Protein AF-0000000078900300 (afdb_homodimer)

pLDDT: mean 94.76, std 10.17, range [38.88, 98.94]

Sequence (310 aa):
MHYRWSTFDDLSAARLYELLGFRQSVFIVEQASAFQDLDGRDPFCWHLAVRDRPGGELLGYARCCGPRDGAPAFIGRFVVAPAARGLGLGRRLVAESLRQVTLHHPHVDVMLSAQVHLQPFYAGFGFRTEGESYDDGGIEHVTMRLRTVPAEAAAMHYRWSTFDDLSAARLYELLGFRQSVFIVEQASAFQDLDGRDPFCWHLAVRDRPGGELLGYARCCGPRDGAPAFIGRFVVAPAARGLGLGRRLVAESLRQVTLHHPHVDVMLSAQVHLQPFYAGFGFRTEGESYDDGGIEHVTMRLRTVPAEAAA

Structure (mmCIF, N/CA/C/O backbone):
data_AF-0000000078900300-model_v1
#
loop_
_entity.id
_entity.type
_entity.pdbx_description
1 polymer 'Acetyltransferase, gnat family'
#
loop_
_atom_site.group_PDB
_atom_site.id
_atom_site.type_symbol
_atom_site.label_atom_id
_atom_site.label_alt_id
_atom_site.label_comp_id
_atom_site.label_asym_id
_atom_site.label_entity_id
_atom_site.label_seq_id
_atom_site.pdbx_PDB_ins_code
_atom_site.Cartn_x
_atom_site.Cartn_y
_atom_site.Cartn_z
_atom_site.occupancy
_atom_site.B_iso_or_equiv
_atom_site.auth_seq_id
_atom_site.auth_comp_id
_atom_site.auth_asym_id
_atom_site.auth_atom_id
_atom_site.pdbx_PDB_model_num
ATOM 1 N N . MET A 1 1 ? 8.203 7.164 23.922 1 91.69 1 MET A N 1
ATOM 2 C CA . MET A 1 1 ? 7.793 7.348 22.531 1 91.69 1 MET A CA 1
ATOM 3 C C . MET A 1 1 ? 8.945 7.875 21.688 1 91.69 1 MET A C 1
ATOM 5 O O . MET A 1 1 ? 9.711 8.734 22.125 1 91.69 1 MET A O 1
ATOM 9 N N . HIS A 1 2 ? 9.25 7.297 20.641 1 97 2 HIS A N 1
ATOM 10 C CA . HIS A 1 2 ? 10.32 7.664 19.719 1 97 2 HIS A CA 1
ATOM 11 C C . HIS A 1 2 ? 9.758 8.219 18.422 1 97 2 HIS A C 1
ATOM 13 O O . HIS A 1 2 ? 8.984 7.543 17.734 1 97 2 HIS A O 1
ATOM 19 N N . TYR A 1 3 ? 10.102 9.477 18.094 1 97.88 3 TYR A N 1
ATOM 20 C CA . TYR A 1 3 ? 9.648 10.164 16.891 1 97.88 3 TYR A CA 1
ATOM 21 C C . TYR A 1 3 ? 10.773 10.25 15.859 1 97.88 3 TYR A C 1
ATOM 23 O O . TYR A 1 3 ? 11.883 10.688 16.172 1 97.88 3 TYR A O 1
ATOM 31 N N . ARG A 1 4 ? 10.508 9.875 14.672 1 98.12 4 ARG A N 1
ATOM 32 C CA . ARG A 1 4 ? 11.531 9.938 13.641 1 98.12 4 ARG A CA 1
ATOM 33 C C . ARG A 1 4 ? 10.961 10.453 12.328 1 98.12 4 ARG A C 1
ATOM 35 O O . ARG A 1 4 ? 10.07 9.836 11.742 1 98.12 4 ARG A O 1
ATOM 42 N N . TRP A 1 5 ? 11.43 11.617 11.898 1 98.38 5 TRP A N 1
ATOM 43 C CA . TRP A 1 5 ? 11.125 12.133 10.562 1 98.38 5 TRP A CA 1
ATOM 44 C C . TRP A 1 5 ? 12.078 11.547 9.531 1 98.38 5 TRP A C 1
ATOM 46 O O . TRP A 1 5 ? 13.281 11.422 9.781 1 98.38 5 TRP A O 1
ATOM 56 N N . SER A 1 6 ? 11.602 11.242 8.406 1 98.62 6 SER A N 1
ATOM 57 C CA . SER A 1 6 ? 12.406 10.766 7.285 1 98.62 6 SER A CA 1
ATOM 58 C C . SER A 1 6 ? 11.914 11.352 5.969 1 98.62 6 SER A C 1
ATOM 60 O O . SER A 1 6 ? 10.703 11.523 5.77 1 98.62 6 SER A O 1
ATOM 62 N N . THR A 1 7 ? 12.891 11.664 5.152 1 98.31 7 THR A N 1
ATOM 63 C CA . THR A 1 7 ? 12.508 11.828 3.752 1 98.31 7 THR A CA 1
ATOM 64 C C . THR A 1 7 ? 12.297 10.469 3.088 1 98.31 7 THR A C 1
ATOM 66 O O . THR A 1 7 ? 12.648 9.43 3.654 1 98.31 7 THR A O 1
ATOM 69 N N . PHE A 1 8 ? 11.656 10.469 1.94 1 98.5 8 PHE A N 1
ATOM 70 C CA . PHE A 1 8 ? 11.453 9.227 1.206 1 98.5 8 PHE A CA 1
ATOM 71 C C . PHE A 1 8 ? 12.789 8.57 0.877 1 98.5 8 PHE A C 1
ATOM 73 O O . PHE A 1 8 ? 12.914 7.344 0.952 1 98.5 8 PHE A O 1
ATOM 80 N N . ASP A 1 9 ? 13.828 9.328 0.582 1 97.25 9 ASP A N 1
ATOM 81 C CA . ASP A 1 9 ? 15.148 8.82 0.216 1 97.25 9 ASP A CA 1
ATOM 82 C C . ASP A 1 9 ? 15.836 8.164 1.41 1 97.25 9 ASP A C 1
ATOM 84 O O . ASP A 1 9 ? 16.766 7.375 1.24 1 97.25 9 ASP A O 1
ATOM 88 N N . ASP A 1 10 ? 15.391 8.508 2.594 1 97.44 10 ASP A N 1
ATOM 89 C CA . ASP A 1 10 ? 15.945 7.934 3.816 1 97.44 10 ASP A CA 1
ATOM 90 C C . ASP A 1 10 ? 15.383 6.539 4.07 1 97.44 10 ASP A C 1
ATOM 92 O O . ASP A 1 10 ? 15.906 5.793 4.902 1 97.44 10 ASP A O 1
ATOM 96 N N . LEU A 1 11 ? 14.336 6.23 3.385 1 98.12 11 LEU A N 1
ATOM 97 C CA . LEU A 1 11 ? 13.625 4.992 3.695 1 98.12 11 LEU A CA 1
ATOM 98 C C . LEU A 1 11 ? 14.172 3.832 2.875 1 98.12 11 LEU A C 1
ATOM 100 O O . LEU A 1 11 ? 14.281 3.93 1.651 1 98.12 11 LEU A O 1
ATOM 104 N N . SER A 1 12 ? 14.547 2.803 3.566 1 97.94 12 SER A N 1
ATOM 105 C CA . SER A 1 12 ? 14.773 1.533 2.883 1 97.94 12 SER A CA 1
ATOM 106 C C . SER A 1 12 ? 13.461 0.93 2.393 1 97.94 12 SER A C 1
ATOM 108 O O . SER A 1 12 ? 12.383 1.361 2.805 1 97.94 12 SER A O 1
ATOM 110 N N . ALA A 1 13 ? 13.5 -0.047 1.54 1 98.44 13 ALA A N 1
ATOM 111 C CA . ALA A 1 13 ? 12.312 -0.767 1.103 1 98.44 13 ALA A CA 1
ATOM 112 C C . ALA A 1 13 ? 11.57 -1.375 2.291 1 98.44 13 ALA A C 1
ATOM 114 O O . ALA A 1 13 ? 10.336 -1.317 2.361 1 98.44 13 ALA A O 1
ATOM 115 N N . ALA A 1 14 ? 12.312 -1.906 3.215 1 98.19 14 ALA A N 1
ATOM 116 C CA . ALA A 1 14 ? 11.719 -2.555 4.383 1 98.19 14 ALA A CA 1
ATOM 117 C C . ALA A 1 14 ? 10.977 -1.548 5.25 1 98.19 14 ALA A C 1
ATOM 119 O O . ALA A 1 14 ? 9.867 -1.825 5.719 1 98.19 14 ALA A O 1
ATOM 120 N N . ARG A 1 15 ? 11.555 -0.433 5.48 1 97.75 15 ARG A N 1
ATOM 121 C CA . ARG A 1 15 ? 10.914 0.597 6.293 1 97.75 15 ARG A CA 1
ATOM 122 C C . ARG A 1 15 ? 9.68 1.156 5.59 1 97.75 15 ARG A C 1
ATOM 124 O O . ARG A 1 15 ? 8.641 1.349 6.219 1 97.75 15 ARG A O 1
ATOM 131 N N . LEU A 1 16 ? 9.82 1.39 4.312 1 98.75 16 LEU A N 1
ATOM 132 C CA . LEU A 1 16 ? 8.68 1.862 3.545 1 98.75 16 LEU A CA 1
ATOM 133 C C . LEU A 1 16 ? 7.535 0.85 3.588 1 98.75 16 LEU A C 1
ATOM 135 O O . LEU A 1 16 ? 6.379 1.221 3.787 1 98.75 16 LEU A O 1
ATOM 139 N N . TYR A 1 17 ? 7.879 -0.396 3.404 1 98.88 17 TYR A N 1
ATOM 140 C CA . TYR A 1 17 ? 6.895 -1.471 3.445 1 98.88 17 TYR A CA 1
ATOM 141 C C . TYR A 1 17 ? 6.152 -1.481 4.777 1 98.88 17 TYR A C 1
ATOM 143 O O . TYR A 1 17 ? 4.93 -1.644 4.812 1 98.88 17 TYR A O 1
ATOM 151 N N . GLU A 1 18 ? 6.844 -1.312 5.82 1 98.62 18 GLU A N 1
ATOM 152 C CA . GLU A 1 18 ? 6.246 -1.272 7.152 1 98.62 18 GLU A CA 1
ATOM 153 C C . GLU A 1 18 ? 5.277 -0.101 7.285 1 98.62 18 GLU A C 1
ATOM 155 O O . GLU A 1 18 ? 4.156 -0.268 7.773 1 98.62 18 GLU A O 1
ATOM 160 N N . LEU A 1 19 ? 5.691 1.036 6.863 1 98.75 19 LEU A N 1
ATOM 161 C CA . LEU A 1 19 ? 4.871 2.234 6.98 1 98.75 19 LEU A CA 1
ATOM 162 C C . LEU A 1 19 ? 3.609 2.115 6.133 1 98.75 19 LEU A C 1
ATOM 164 O O . LEU A 1 19 ? 2.512 2.432 6.598 1 98.75 19 LEU A O 1
ATOM 168 N N . LEU A 1 20 ? 3.77 1.646 4.914 1 98.88 20 LEU A N 1
ATOM 169 C CA . LEU A 1 20 ? 2.631 1.523 4.012 1 98.88 20 LEU A CA 1
ATOM 170 C C . LEU A 1 20 ? 1.668 0.444 4.492 1 98.88 20 LEU A C 1
ATOM 172 O O . LEU A 1 20 ? 0.452 0.578 4.34 1 98.88 20 LEU A O 1
ATOM 176 N N . GLY A 1 21 ? 2.244 -0.617 5.039 1 98.81 21 GLY A N 1
ATOM 177 C CA . GLY A 1 21 ? 1.394 -1.625 5.652 1 98.81 21 GLY A CA 1
ATOM 178 C C . GLY A 1 21 ? 0.593 -1.097 6.828 1 98.81 21 GLY A C 1
ATOM 179 O O . GLY A 1 21 ? -0.571 -1.46 7.008 1 98.81 21 GLY A O 1
ATOM 180 N N . PHE A 1 22 ? 1.221 -0.297 7.59 1 98.75 22 PHE A N 1
ATOM 181 C CA . PHE A 1 22 ? 0.577 0.347 8.727 1 98.75 22 PHE A CA 1
ATOM 182 C C . PHE A 1 22 ? -0.568 1.242 8.266 1 98.75 22 PHE A C 1
ATOM 184 O O . PHE A 1 22 ? -1.683 1.149 8.789 1 98.75 22 PHE A O 1
ATOM 191 N N . ARG A 1 23 ? -0.371 2.059 7.254 1 98.88 23 ARG A N 1
ATOM 192 C 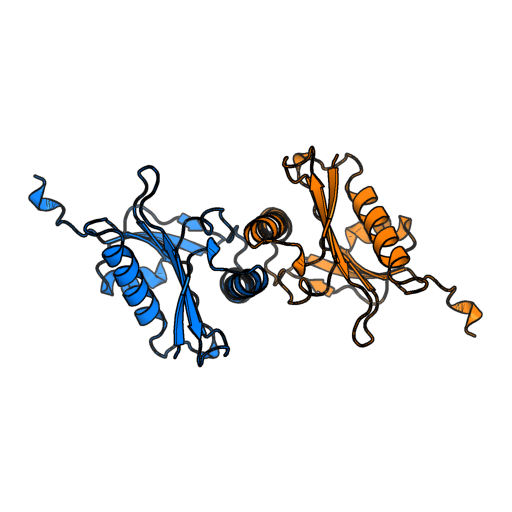CA . ARG A 1 23 ? -1.42 2.887 6.668 1 98.88 23 ARG A CA 1
ATOM 193 C C . ARG A 1 23 ? -2.572 2.031 6.152 1 98.88 23 ARG A C 1
ATOM 195 O O . ARG A 1 23 ? -3.738 2.316 6.434 1 98.88 23 ARG A O 1
ATOM 202 N N . GLN A 1 24 ? -2.188 1.028 5.449 1 98.81 24 GLN A N 1
ATOM 203 C CA . GLN A 1 24 ? -3.201 0.177 4.832 1 98.81 24 GLN A CA 1
ATOM 204 C C . GLN A 1 24 ? -4.094 -0.469 5.887 1 98.81 24 GLN A C 1
ATOM 206 O O . GLN A 1 24 ? -5.301 -0.611 5.688 1 98.81 24 GLN A O 1
ATOM 211 N N . SER A 1 25 ? -3.512 -0.911 7 1 98.62 25 SER A N 1
ATOM 212 C CA . SER A 1 25 ? -4.266 -1.587 8.055 1 98.62 25 SER A CA 1
ATOM 213 C C . SER A 1 25 ? -5.367 -0.689 8.602 1 98.62 25 SER A C 1
ATOM 215 O O . SER A 1 25 ? -6.414 -1.177 9.039 1 98.62 25 SER A O 1
ATOM 217 N N . VAL A 1 26 ? -5.203 0.6 8.516 1 98.31 26 VAL A N 1
ATOM 218 C CA . VAL A 1 26 ? -6.176 1.522 9.094 1 98.31 26 VAL A CA 1
ATOM 219 C C . VAL A 1 26 ? -7.039 2.121 7.988 1 98.31 26 VAL A C 1
ATOM 221 O O . VAL A 1 26 ? -8.266 2.002 8.016 1 98.31 26 VAL A O 1
ATOM 224 N N . PHE A 1 27 ? -6.418 2.705 6.98 1 98.12 27 PHE A N 1
ATOM 225 C CA . PHE A 1 27 ? -7.156 3.447 5.961 1 98.12 27 PHE A CA 1
ATOM 226 C C . PHE A 1 27 ? -7.996 2.504 5.109 1 98.12 27 PHE A C 1
ATOM 228 O O . PHE A 1 27 ? -9.109 2.848 4.715 1 98.12 27 PHE A O 1
ATOM 235 N N . ILE A 1 28 ? -7.465 1.33 4.805 1 98.31 28 ILE A N 1
ATOM 236 C CA . ILE A 1 28 ? -8.148 0.415 3.898 1 98.31 28 ILE A CA 1
ATOM 237 C C . ILE A 1 28 ? -8.953 -0.604 4.703 1 98.31 28 ILE A C 1
ATOM 239 O O . ILE A 1 28 ? -10.18 -0.673 4.582 1 98.31 28 ILE A O 1
ATOM 243 N N . VAL A 1 29 ? -8.281 -1.283 5.645 1 97.94 29 VAL A N 1
ATOM 244 C CA . VAL A 1 29 ? -8.891 -2.434 6.301 1 97.94 29 VAL A CA 1
ATOM 245 C C . VAL A 1 29 ? -9.859 -1.958 7.383 1 97.94 29 VAL A C 1
ATOM 247 O O . VAL A 1 29 ? -11.055 -2.234 7.32 1 97.94 29 VAL A O 1
ATOM 250 N N . GLU A 1 30 ? -9.383 -1.28 8.328 1 97.88 30 GLU A N 1
ATOM 251 C CA . GLU A 1 30 ? -10.211 -0.854 9.445 1 97.88 30 GLU A CA 1
ATOM 252 C C . GLU A 1 30 ? -11.344 0.059 8.984 1 97.88 30 GLU A C 1
ATOM 254 O O . GLU A 1 30 ? -12.5 -0.12 9.375 1 97.88 30 GLU A O 1
ATOM 259 N N . GLN A 1 31 ? -11.055 1.006 8.094 1 96.62 31 GLN A N 1
ATOM 260 C CA . GLN A 1 31 ? -12.047 1.988 7.668 1 96.62 31 GLN A CA 1
ATOM 261 C C . GLN A 1 31 ? -12.891 1.451 6.52 1 96.62 31 GLN A C 1
ATOM 263 O O . GLN A 1 31 ? -13.844 2.105 6.082 1 96.62 31 GLN A O 1
ATOM 268 N N . ALA A 1 32 ? -12.531 0.264 6.082 1 96.06 32 ALA A N 1
ATOM 269 C CA . ALA A 1 32 ? -13.258 -0.369 4.984 1 96.06 32 ALA A CA 1
ATOM 270 C C . ALA A 1 32 ? -13.406 0.587 3.805 1 96.06 32 ALA A C 1
ATOM 272 O O . ALA A 1 32 ? -14.508 0.75 3.266 1 96.06 32 ALA A O 1
ATOM 273 N N . SER A 1 33 ? -12.336 1.225 3.459 1 96.81 33 SER A N 1
ATOM 274 C CA . SER A 1 33 ? -12.312 2.25 2.42 1 96.81 33 SER A CA 1
ATOM 275 C C . SER A 1 33 ? -11.375 1.859 1.28 1 96.81 33 SER A C 1
ATOM 277 O O . SER A 1 33 ? -10.172 1.69 1.487 1 96.81 33 SER A O 1
ATOM 279 N N . ALA A 1 34 ? -11.922 1.734 0.1 1 96.38 34 ALA A N 1
ATOM 280 C CA . ALA A 1 34 ? -11.141 1.352 -1.076 1 96.38 34 ALA A CA 1
ATOM 281 C C . ALA A 1 34 ? -10.719 2.578 -1.881 1 96.38 34 ALA A C 1
ATOM 283 O O . ALA A 1 34 ? -11.484 3.066 -2.721 1 96.38 34 ALA A O 1
ATOM 284 N N . PHE A 1 35 ? -9.57 3.041 -1.648 1 97.38 35 PHE A N 1
ATOM 285 C CA . PHE A 1 35 ? -9.055 4.184 -2.389 1 97.38 35 PHE A CA 1
ATOM 286 C C . PHE A 1 35 ? -7.555 4.055 -2.604 1 97.38 35 PHE A C 1
ATOM 288 O O . PHE A 1 35 ? -6.914 3.162 -2.045 1 97.38 35 PHE A O 1
ATOM 295 N N . GLN A 1 36 ? -7.023 4.867 -3.434 1 98.44 36 GLN A N 1
ATOM 296 C CA . GLN A 1 36 ? -5.609 4.832 -3.781 1 98.44 36 GLN A CA 1
ATOM 297 C C . GLN A 1 36 ? -4.773 5.605 -2.768 1 98.44 36 GLN A C 1
ATOM 299 O O . GLN A 1 36 ? -4.434 6.77 -2.992 1 98.44 36 GLN A O 1
ATOM 304 N N . ASP A 1 37 ? -4.418 4.953 -1.686 1 98.5 37 ASP A N 1
ATOM 305 C CA . ASP A 1 37 ? -3.59 5.578 -0.662 1 98.5 37 ASP A CA 1
ATOM 306 C C . ASP A 1 37 ? -2.217 5.945 -1.218 1 98.5 37 ASP A C 1
ATOM 308 O O . ASP A 1 37 ? -1.706 7.039 -0.954 1 98.5 37 ASP A O 1
ATOM 312 N N . LEU A 1 38 ? -1.557 5.027 -1.943 1 98.69 38 LEU A N 1
ATOM 313 C CA . LEU A 1 38 ? -0.31 5.359 -2.623 1 98.69 38 LEU A CA 1
ATOM 314 C C . LEU A 1 38 ? -0.567 6.273 -3.814 1 98.69 38 LEU A C 1
ATOM 316 O O . LEU A 1 38 ? -0.704 5.805 -4.945 1 98.69 38 LEU A O 1
ATOM 320 N N . ASP A 1 39 ? -0.577 7.531 -3.551 1 97.56 39 ASP A N 1
ATOM 321 C CA . ASP A 1 39 ? -1.108 8.531 -4.477 1 97.56 39 ASP A CA 1
ATOM 322 C C . ASP A 1 39 ? 0.013 9.188 -5.273 1 97.56 39 ASP A C 1
ATOM 324 O O . ASP A 1 39 ? -0.22 10.164 -5.992 1 97.56 39 ASP A O 1
ATOM 328 N N . GLY A 1 40 ? 1.211 8.758 -5.137 1 97.38 40 GLY A N 1
ATOM 329 C CA . GLY A 1 40 ? 2.328 9.281 -5.906 1 97.38 40 GLY A CA 1
ATOM 330 C C . GLY A 1 40 ? 3.018 10.453 -5.234 1 97.38 40 GLY A C 1
ATOM 331 O O . GLY A 1 40 ? 4.035 10.945 -5.727 1 97.38 40 GLY A O 1
ATOM 332 N N . ARG A 1 41 ? 2.609 10.875 -4.07 1 96.94 41 ARG A N 1
ATOM 333 C CA . ARG A 1 41 ? 3.156 12.07 -3.439 1 96.94 41 ARG A CA 1
ATOM 334 C C . ARG A 1 41 ? 4.219 11.711 -2.408 1 96.94 41 ARG A C 1
ATOM 336 O O . ARG A 1 41 ? 5.039 12.547 -2.033 1 96.94 41 ARG A O 1
ATOM 343 N N . ASP A 1 42 ? 4.246 10.453 -1.953 1 98.56 42 ASP A N 1
ATOM 344 C CA . ASP A 1 42 ? 5.117 10.031 -0.858 1 98.56 42 ASP A CA 1
ATOM 345 C C . ASP A 1 42 ? 6.574 10.383 -1.149 1 98.56 42 ASP A C 1
ATOM 347 O O . ASP A 1 42 ? 7.309 10.805 -0.254 1 98.56 42 ASP A O 1
ATOM 351 N N . PRO A 1 43 ? 7.023 10.289 -2.412 1 98.19 43 PRO A N 1
ATOM 352 C CA . PRO A 1 43 ? 8.438 10.57 -2.688 1 98.19 43 PRO A CA 1
ATOM 353 C C . PRO A 1 43 ? 8.805 12.031 -2.426 1 98.19 43 PRO A C 1
ATOM 355 O O . PRO A 1 43 ? 9.984 12.352 -2.287 1 98.19 43 PRO A O 1
ATOM 358 N N . PHE A 1 44 ? 7.812 12.875 -2.293 1 96.75 44 PHE A N 1
ATOM 359 C CA . PHE A 1 44 ? 8.094 14.297 -2.162 1 96.75 44 PHE A CA 1
ATOM 360 C C . PHE A 1 44 ? 7.75 14.789 -0.76 1 96.75 44 PHE A C 1
ATOM 362 O O . PHE A 1 44 ? 7.785 15.992 -0.492 1 96.75 44 PHE A O 1
ATOM 369 N N . CYS A 1 45 ? 7.434 13.883 0.088 1 98.19 45 CYS A N 1
ATOM 370 C CA . CYS A 1 45 ? 6.945 14.25 1.412 1 98.19 45 CYS A CA 1
ATOM 371 C C . CYS A 1 45 ? 7.922 13.812 2.496 1 98.19 45 CYS A C 1
ATOM 373 O O . CYS A 1 45 ? 8.852 13.047 2.227 1 98.19 45 CYS A O 1
ATOM 375 N N . TRP A 1 46 ? 7.707 14.375 3.668 1 98.38 46 TRP A N 1
ATOM 376 C CA . TRP A 1 46 ? 8.305 13.867 4.898 1 98.38 46 TRP A CA 1
ATOM 377 C C . TRP A 1 46 ? 7.383 12.875 5.59 1 98.38 46 TRP A C 1
ATOM 379 O O . TRP A 1 46 ? 6.16 13.008 5.527 1 98.38 46 TRP A O 1
ATOM 389 N N . HIS A 1 47 ? 7.953 11.93 6.238 1 98.88 47 HIS A N 1
ATOM 390 C CA . HIS A 1 47 ? 7.23 10.852 6.906 1 98.88 47 HIS A CA 1
ATOM 391 C C . HIS A 1 47 ? 7.609 10.773 8.383 1 98.88 47 HIS A C 1
ATOM 393 O O . HIS A 1 47 ? 8.781 10.602 8.719 1 98.88 47 HIS A O 1
ATOM 399 N N . LEU A 1 48 ? 6.645 10.914 9.227 1 98.88 48 LEU A N 1
ATOM 400 C CA . LEU A 1 48 ? 6.859 10.781 10.664 1 98.88 48 LEU A CA 1
ATOM 401 C C . LEU A 1 48 ? 6.438 9.391 11.148 1 98.88 48 LEU A C 1
ATOM 403 O O . LEU A 1 48 ? 5.305 8.969 10.914 1 98.88 48 LEU A O 1
ATOM 407 N N . ALA A 1 49 ? 7.328 8.688 11.742 1 98.81 49 ALA A N 1
ATOM 408 C CA . ALA A 1 49 ? 7.031 7.438 12.43 1 98.81 49 ALA A CA 1
ATOM 409 C C . ALA A 1 49 ? 7.172 7.602 13.945 1 98.81 49 ALA A C 1
ATOM 411 O O . ALA A 1 49 ? 8.188 8.102 14.43 1 98.81 49 ALA A O 1
ATOM 412 N N . VAL A 1 50 ? 6.148 7.227 14.617 1 98.69 50 VAL A N 1
ATOM 413 C CA . VAL A 1 50 ? 6.176 7.242 16.078 1 98.69 50 VAL A CA 1
ATOM 414 C C . VAL A 1 50 ? 6.16 5.809 16.609 1 98.69 50 VAL A C 1
ATOM 416 O O . VAL A 1 50 ? 5.258 5.031 16.297 1 98.69 50 VAL A O 1
ATOM 419 N N . ARG A 1 51 ? 7.125 5.488 17.406 1 98.19 51 ARG A N 1
ATOM 420 C CA . ARG A 1 51 ? 7.25 4.156 17.984 1 98.19 51 ARG A CA 1
ATOM 421 C C . ARG A 1 51 ? 7.336 4.23 19.516 1 98.19 51 ARG A C 1
ATOM 423 O O . ARG A 1 51 ? 7.602 5.293 20.078 1 98.19 51 ARG A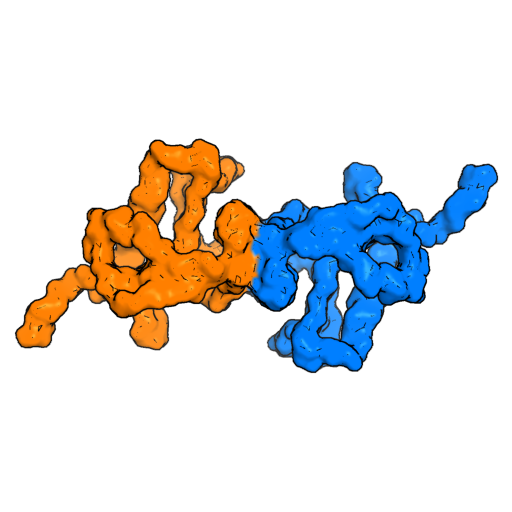 O 1
ATOM 430 N N . ASP A 1 52 ? 6.996 3.062 20.172 1 96.31 52 ASP A N 1
ATOM 431 C CA . ASP A 1 52 ? 7.062 3.035 21.625 1 96.31 52 ASP A CA 1
ATOM 432 C C . ASP A 1 52 ? 8.508 3.152 22.109 1 96.31 52 ASP A C 1
ATOM 434 O O . ASP A 1 52 ? 8.758 3.684 23.188 1 96.31 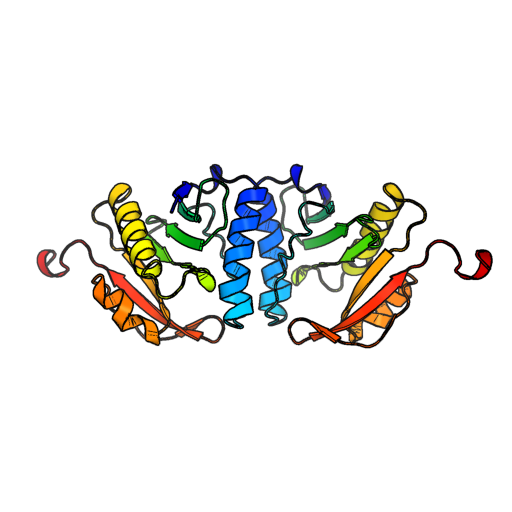52 ASP A O 1
ATOM 438 N N . ARG A 1 53 ? 9.453 2.574 21.375 1 95.88 53 ARG A N 1
ATOM 439 C CA . ARG A 1 53 ? 10.898 2.639 21.562 1 95.88 53 ARG A CA 1
ATOM 440 C C . ARG A 1 53 ? 11.633 2.512 20.234 1 95.88 53 ARG A C 1
ATOM 442 O O . ARG A 1 53 ? 11.039 2.107 19.234 1 95.88 53 ARG A O 1
ATOM 449 N N . PRO A 1 54 ? 12.93 2.906 20.25 1 92.56 54 PRO A N 1
ATOM 450 C CA . PRO A 1 54 ? 13.656 2.695 19 1 92.56 54 PRO A CA 1
ATOM 451 C C . PRO A 1 54 ? 13.586 1.25 18.516 1 92.56 54 PRO A C 1
ATOM 453 O O . PRO A 1 54 ? 13.938 0.327 19.25 1 92.56 54 PRO A O 1
ATOM 456 N N . GLY A 1 55 ? 13.125 1.102 17.328 1 91.88 55 GLY A N 1
ATOM 457 C CA . GLY A 1 55 ? 13.023 -0.235 16.766 1 91.88 55 GLY A CA 1
ATOM 458 C C . GLY A 1 55 ? 11.797 -0.991 17.25 1 91.88 55 GLY A C 1
ATOM 459 O O . GLY A 1 55 ? 11.602 -2.156 16.891 1 91.88 55 GLY A O 1
ATOM 460 N N . GLY A 1 56 ? 11.008 -0.284 17.984 1 95.81 56 GLY A N 1
ATOM 461 C CA . GLY A 1 56 ? 9.828 -0.924 18.562 1 95.81 56 GLY A CA 1
ATOM 462 C C . GLY A 1 56 ? 8.617 -0.856 17.656 1 95.81 56 GLY A C 1
ATOM 463 O O . GLY A 1 56 ? 8.75 -0.768 16.422 1 95.81 56 GLY A O 1
ATOM 464 N N . GLU A 1 57 ? 7.445 -0.987 18.266 1 96.5 57 GLU A N 1
ATOM 465 C CA . GLU A 1 57 ? 6.188 -1.062 17.531 1 96.5 57 GLU A CA 1
ATOM 466 C C . GLU A 1 57 ? 5.777 0.307 17 1 96.5 57 GLU A C 1
ATOM 468 O O . GLU A 1 57 ? 5.91 1.315 17.703 1 96.5 57 GLU A O 1
ATOM 473 N N . LEU A 1 58 ? 5.344 0.299 15.805 1 97.94 58 LEU A N 1
ATOM 474 C CA . LEU A 1 58 ? 4.805 1.521 15.219 1 97.94 58 LEU A CA 1
ATOM 475 C C . LEU A 1 58 ? 3.473 1.892 15.867 1 97.94 58 LEU A C 1
ATOM 477 O O . LEU A 1 58 ? 2.525 1.103 15.844 1 97.94 58 LEU A O 1
ATOM 481 N N . LEU A 1 59 ? 3.322 3.092 16.406 1 98.5 59 LEU A N 1
ATOM 482 C CA . LEU A 1 59 ? 2.135 3.545 17.125 1 98.5 59 LEU A CA 1
ATOM 483 C C . LEU A 1 59 ? 1.409 4.633 16.344 1 98.5 59 LEU A C 1
ATOM 485 O O . LEU A 1 59 ? 0.195 4.797 16.469 1 98.5 59 LEU A O 1
ATOM 489 N N . GLY A 1 60 ? 2.17 5.355 15.602 1 98.81 60 GLY A N 1
ATOM 490 C CA . GLY A 1 60 ? 1.602 6.461 14.852 1 98.81 60 GLY A CA 1
ATOM 491 C C . GLY A 1 60 ? 2.385 6.797 13.594 1 98.81 60 GLY A C 1
ATOM 492 O O . GLY A 1 60 ? 3.549 6.41 13.461 1 98.81 60 GLY A O 1
ATOM 493 N N . TYR A 1 61 ? 1.789 7.492 12.734 1 98.88 61 TYR A N 1
ATOM 494 C CA . TYR A 1 61 ? 2.383 7.906 11.461 1 98.88 61 TYR A CA 1
ATOM 495 C C . TYR A 1 61 ? 1.732 9.188 10.945 1 98.88 61 TYR A C 1
ATOM 497 O O . TYR A 1 61 ? 0.542 9.414 11.172 1 98.88 61 TYR A O 1
ATOM 505 N N . ALA A 1 62 ? 2.457 10 10.25 1 98.94 62 ALA A N 1
ATOM 506 C CA . ALA A 1 62 ? 1.958 11.18 9.547 1 98.94 62 ALA A CA 1
ATOM 507 C C . ALA A 1 62 ? 2.781 11.461 8.289 1 98.94 62 ALA A C 1
ATOM 509 O O . ALA A 1 62 ? 3.98 11.172 8.25 1 98.94 62 ALA A O 1
ATOM 510 N N . ARG A 1 63 ? 2.188 12.016 7.328 1 98.88 63 ARG A N 1
ATOM 511 C CA . ARG A 1 63 ? 2.848 12.492 6.117 1 98.88 63 ARG A CA 1
ATOM 512 C C . ARG A 1 63 ? 2.723 14.008 5.984 1 98.88 63 ARG A C 1
ATOM 514 O O . ARG A 1 63 ? 1.648 14.57 6.207 1 98.88 63 ARG A O 1
ATOM 521 N N . CYS A 1 64 ? 3.787 14.641 5.695 1 98 64 CYS A N 1
ATOM 522 C CA . CYS A 1 64 ? 3.844 16.094 5.48 1 98 64 CYS A CA 1
ATOM 523 C C . CYS A 1 64 ? 4.496 16.422 4.145 1 98 64 CYS A C 1
ATOM 525 O O . CYS A 1 64 ? 5.598 15.945 3.855 1 98 64 CYS A O 1
ATOM 527 N N . CYS A 1 65 ? 3.83 17.188 3.373 1 97.25 65 CYS A N 1
ATOM 528 C CA . CYS A 1 65 ? 4.359 17.609 2.08 1 97.25 65 CYS A CA 1
ATOM 529 C C . CYS A 1 65 ? 4.496 19.125 2.016 1 97.25 65 CYS A C 1
ATOM 531 O O . CYS A 1 65 ? 3.561 19.859 2.352 1 97.25 65 CYS A O 1
ATOM 533 N N . GLY A 1 66 ? 5.672 19.578 1.621 1 96.06 66 GLY A N 1
ATOM 534 C CA . GLY A 1 66 ? 5.82 21 1.363 1 96.06 66 GLY A CA 1
ATOM 535 C C . GLY A 1 66 ? 5.074 21.453 0.127 1 96.06 66 GLY A C 1
ATOM 536 O O . GLY A 1 66 ? 4.547 20.641 -0.63 1 96.06 66 GLY A O 1
ATOM 537 N N . PRO A 1 67 ? 5.012 22.844 0.015 1 95 67 PRO A N 1
ATOM 538 C CA . PRO A 1 67 ? 4.398 23.359 -1.212 1 95 67 PRO A CA 1
ATOM 539 C C . PRO A 1 67 ? 5.133 22.906 -2.473 1 95 67 PRO A C 1
ATOM 541 O O . PRO A 1 67 ? 6.359 22.766 -2.457 1 95 67 PRO A O 1
ATOM 544 N N . ARG A 1 68 ? 4.332 22.562 -3.465 1 91.62 68 ARG A N 1
ATOM 545 C CA . ARG A 1 68 ? 4.918 22.109 -4.723 1 91.62 68 ARG A CA 1
ATOM 546 C C . ARG A 1 68 ? 4.039 22.5 -5.906 1 91.62 68 ARG A C 1
ATOM 548 O O . ARG A 1 68 ? 2.826 22.281 -5.879 1 91.62 68 ARG A O 1
ATOM 555 N N . ASP A 1 69 ? 4.688 23.047 -6.91 1 90.88 69 ASP A N 1
ATOM 556 C CA . ASP A 1 69 ? 4.027 23.359 -8.172 1 90.88 69 ASP A CA 1
ATOM 557 C C . ASP A 1 69 ? 2.756 24.172 -7.938 1 90.88 69 ASP A C 1
ATOM 559 O O . ASP A 1 69 ? 1.695 23.844 -8.477 1 90.88 69 ASP A O 1
ATOM 563 N N . GLY A 1 70 ? 2.752 25.125 -7.059 1 86.19 70 GLY A N 1
ATOM 564 C CA . GLY A 1 70 ? 1.635 26.031 -6.805 1 86.19 70 GLY A CA 1
ATOM 565 C C . GLY A 1 70 ? 0.663 25.484 -5.773 1 86.19 70 GLY A C 1
ATOM 566 O O . GLY A 1 70 ? -0.242 26.203 -5.332 1 86.19 70 GLY A O 1
ATOM 567 N N . ALA A 1 71 ? 0.849 24.219 -5.465 1 87.06 71 ALA A N 1
ATOM 568 C CA . ALA A 1 71 ? -0.005 23.625 -4.434 1 87.06 71 ALA A CA 1
ATOM 569 C C . ALA A 1 71 ? 0.521 23.953 -3.037 1 87.06 71 ALA A C 1
ATOM 571 O O . ALA A 1 71 ? 1.732 23.953 -2.812 1 87.06 71 ALA A O 1
ATOM 572 N N . PRO A 1 72 ? -0.384 24.281 -2.115 1 92 72 PRO A N 1
ATOM 573 C CA . PRO A 1 72 ? 0.051 24.547 -0.741 1 92 72 PRO A CA 1
ATOM 574 C C . PRO A 1 72 ? 0.617 23.297 -0.058 1 92 72 PRO A C 1
ATOM 576 O O . PRO A 1 72 ? 0.581 22.203 -0.629 1 92 72 PRO A O 1
ATOM 579 N N . ALA A 1 73 ? 1.237 23.562 1.087 1 97.38 73 ALA A N 1
ATOM 580 C CA . ALA A 1 73 ? 1.658 22.438 1.93 1 97.38 73 ALA A CA 1
ATOM 581 C C . ALA A 1 73 ? 0.458 21.625 2.391 1 97.38 73 ALA A C 1
ATOM 583 O O . ALA A 1 73 ? -0.639 22.156 2.566 1 97.38 73 ALA A O 1
ATOM 584 N N . PHE A 1 74 ? 0.708 20.375 2.543 1 98.12 74 PHE A N 1
ATOM 585 C CA . PHE A 1 74 ? -0.35 19.453 2.936 1 98.12 74 PHE A CA 1
ATOM 586 C C . PHE A 1 74 ? 0.134 18.516 4.031 1 98.12 74 PHE A C 1
ATOM 588 O O . PHE A 1 74 ? 1.261 18.016 3.977 1 98.12 74 PHE A O 1
ATOM 595 N N . ILE A 1 75 ? -0.676 18.359 5.035 1 98.5 75 ILE A N 1
ATOM 596 C CA . ILE A 1 75 ? -0.401 17.344 6.051 1 98.5 75 ILE A CA 1
ATOM 597 C C . ILE A 1 75 ? -1.552 16.344 6.105 1 98.5 75 ILE A C 1
ATOM 599 O O . ILE A 1 75 ? -2.705 16.703 5.852 1 98.5 75 ILE A O 1
ATOM 603 N N . GLY A 1 76 ? -1.25 15.148 6.344 1 98.38 76 GLY A N 1
ATOM 604 C CA . GLY A 1 76 ? -2.285 14.133 6.406 1 98.38 76 GLY A CA 1
ATOM 605 C C . GLY A 1 76 ? -1.733 12.727 6.57 1 98.38 76 GLY A C 1
ATOM 606 O O . GLY A 1 76 ? -0.664 12.539 7.152 1 98.38 76 GLY A O 1
ATOM 607 N N . ARG A 1 77 ? -2.611 11.734 6.219 1 98.56 77 ARG A N 1
ATOM 608 C CA . ARG A 1 77 ? -2.32 10.32 6.406 1 98.56 77 ARG A CA 1
ATOM 609 C C . ARG A 1 77 ? -1.929 10.023 7.852 1 98.56 77 ARG A C 1
ATOM 611 O O . ARG A 1 77 ? -0.936 9.344 8.102 1 98.56 77 ARG A O 1
ATOM 618 N N . PHE A 1 78 ? -2.641 10.68 8.68 1 98.69 78 PHE A N 1
ATOM 619 C CA . PHE A 1 78 ? -2.434 10.422 10.102 1 98.69 78 PHE A CA 1
ATOM 620 C C . PHE A 1 78 ? -2.967 9.047 10.484 1 98.69 78 PHE A C 1
ATOM 622 O O . PHE A 1 78 ? -4.117 8.719 10.188 1 98.69 78 PHE A O 1
ATOM 629 N N . VAL A 1 79 ? -2.145 8.289 11.094 1 98.69 79 VAL A N 1
ATOM 630 C CA . VAL A 1 79 ? -2.547 6.98 11.586 1 98.69 79 VAL A CA 1
ATOM 631 C C . VAL A 1 79 ? -2.135 6.832 13.047 1 98.69 79 VAL A C 1
ATOM 633 O O . VAL A 1 79 ? -1.009 7.168 13.422 1 98.69 79 VAL A O 1
ATOM 636 N N . VAL A 1 80 ? -3.02 6.434 13.805 1 98.5 80 VAL A N 1
ATOM 637 C CA . VAL A 1 80 ? -2.748 6.027 15.18 1 98.5 80 VAL A CA 1
ATOM 638 C C . VAL A 1 80 ? -3.152 4.566 15.375 1 98.5 80 VAL A C 1
ATOM 640 O O . VAL A 1 80 ? -4.273 4.176 15.039 1 98.5 80 VAL A O 1
ATOM 643 N N . ALA A 1 81 ? -2.232 3.783 15.852 1 98.19 81 ALA A N 1
ATOM 644 C CA . ALA A 1 81 ? -2.535 2.385 16.141 1 98.19 81 ALA A CA 1
ATOM 645 C C . ALA A 1 81 ? -3.723 2.27 17.094 1 98.19 81 ALA A C 1
ATOM 647 O O . ALA A 1 81 ? -3.861 3.068 18.031 1 98.19 81 ALA A O 1
ATOM 648 N N . PRO A 1 82 ? -4.512 1.219 16.891 1 96.81 82 PRO A N 1
ATOM 649 C CA . PRO A 1 82 ? -5.66 1.046 17.781 1 96.81 82 PRO A CA 1
ATOM 650 C C . PRO A 1 82 ? -5.27 1.047 19.266 1 96.81 82 PRO A C 1
ATOM 652 O O . PRO A 1 82 ? -5.926 1.698 20.078 1 96.81 82 PRO A O 1
ATOM 655 N N . ALA A 1 83 ? -4.203 0.444 19.609 1 94.12 83 ALA A N 1
ATOM 656 C CA . ALA A 1 83 ? -3.775 0.296 21 1 94.12 83 ALA A CA 1
ATOM 657 C C . ALA A 1 83 ? -3.293 1.627 21.562 1 94.12 83 ALA A C 1
ATOM 659 O O . ALA A 1 83 ? -3.145 1.771 22.781 1 94.12 83 ALA A O 1
ATOM 660 N N . ALA A 1 84 ? -3.043 2.602 20.75 1 96.38 84 ALA A N 1
ATOM 661 C CA . ALA A 1 84 ? -2.482 3.871 21.203 1 96.38 84 ALA A CA 1
ATOM 662 C C . ALA A 1 84 ? -3.516 4.992 21.109 1 96.38 84 ALA A C 1
ATOM 664 O O . ALA A 1 84 ? -3.193 6.16 21.328 1 96.38 84 ALA A O 1
ATOM 665 N N . ARG A 1 85 ? -4.703 4.645 20.781 1 96.38 85 ARG A N 1
ATOM 666 C CA . ARG A 1 85 ? -5.746 5.652 20.625 1 96.38 85 ARG A CA 1
ATOM 667 C C . ARG A 1 85 ? -6.277 6.102 21.984 1 96.38 85 ARG A C 1
ATOM 669 O O . ARG A 1 85 ? -6.16 5.375 22.969 1 96.38 85 ARG A O 1
ATOM 676 N N . GLY A 1 86 ? -6.762 7.367 21.969 1 94.62 86 GLY A N 1
ATOM 677 C CA . GLY A 1 86 ? -7.285 7.922 23.203 1 94.62 86 GLY A CA 1
ATOM 678 C C . GLY A 1 86 ? -6.199 8.414 24.141 1 94.62 86 GLY A C 1
ATOM 679 O O . GLY A 1 86 ? -6.473 8.75 25.297 1 94.62 86 GLY A O 1
ATOM 680 N N . LEU A 1 87 ? -5 8.492 23.688 1 94.25 87 LEU A N 1
ATOM 681 C CA . LEU A 1 87 ? -3.873 8.891 24.531 1 94.25 87 LEU A CA 1
ATOM 682 C C . LEU A 1 87 ? -3.285 10.219 24.047 1 94.25 87 LEU A C 1
ATOM 684 O O . LEU A 1 87 ? -2.191 10.602 24.469 1 94.25 87 LEU A O 1
ATOM 688 N N . GLY A 1 88 ? -3.975 10.828 23.109 1 96.25 88 GLY A N 1
ATOM 689 C CA . GLY A 1 88 ? -3.553 12.148 22.672 1 96.25 88 GLY A CA 1
ATOM 690 C C . GLY A 1 88 ? -2.561 12.109 21.531 1 96.25 88 GLY A C 1
ATOM 691 O O . GLY A 1 88 ? -2.059 13.148 21.094 1 96.25 88 GLY A O 1
ATOM 692 N N . LEU A 1 89 ? -2.221 10.992 21 1 97.69 89 LEU A N 1
ATOM 693 C CA . LEU A 1 89 ? -1.205 10.852 19.969 1 97.69 89 LEU A CA 1
ATOM 694 C C . LEU A 1 89 ? -1.636 11.562 18.688 1 97.69 89 LEU A C 1
ATOM 696 O O . LEU A 1 89 ? -0.803 12.117 17.969 1 97.69 89 LEU A O 1
ATOM 700 N N . GLY A 1 90 ? -2.924 11.539 18.406 1 98.06 90 GL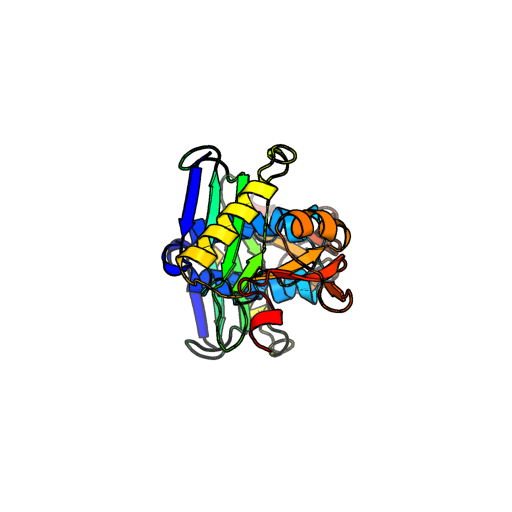Y A N 1
ATOM 701 C CA . GLY A 1 90 ? -3.418 12.266 17.25 1 98.06 90 GLY A CA 1
ATOM 702 C C . GLY A 1 90 ? -3.072 13.742 17.266 1 98.06 90 GLY A C 1
ATOM 703 O O . GLY A 1 90 ? -2.582 14.281 16.281 1 98.06 90 GLY A O 1
ATOM 704 N N . ARG A 1 91 ? -3.328 14.328 18.359 1 98 91 ARG A N 1
ATOM 705 C CA . ARG A 1 91 ? -3.008 15.742 18.531 1 98 91 ARG A CA 1
ATOM 706 C C . ARG A 1 91 ? -1.514 15.992 18.359 1 98 91 ARG A C 1
ATOM 708 O O . ARG A 1 91 ? -1.108 16.984 17.75 1 98 91 ARG A O 1
ATOM 715 N N . ARG A 1 92 ? -0.758 15.133 18.891 1 98.06 92 ARG A N 1
ATOM 716 C CA . ARG A 1 92 ? 0.692 15.266 18.812 1 98.06 92 ARG A CA 1
ATOM 717 C C . ARG A 1 92 ? 1.169 15.148 17.375 1 98.06 92 ARG A C 1
ATOM 719 O O . ARG A 1 92 ? 2.086 15.852 16.953 1 98.06 92 ARG A O 1
ATOM 726 N N . LEU A 1 93 ? 0.588 14.219 16.641 1 98.69 93 LEU A N 1
ATOM 727 C CA . LEU A 1 93 ? 0.952 14.047 15.242 1 98.69 93 LEU A CA 1
ATOM 728 C C . LEU A 1 93 ? 0.676 15.32 14.445 1 98.69 93 LEU A C 1
ATOM 730 O O . LEU A 1 93 ? 1.507 15.75 13.641 1 98.69 93 LEU A O 1
ATOM 734 N N . VAL A 1 94 ? -0.473 15.938 14.68 1 98.56 94 VAL A N 1
ATOM 735 C CA . VAL A 1 94 ? -0.824 17.156 13.969 1 98.56 94 VAL A CA 1
ATOM 736 C C . VAL A 1 94 ? 0.146 18.281 14.352 1 98.56 94 VAL A C 1
ATOM 738 O O . VAL A 1 94 ? 0.696 18.953 13.484 1 98.56 94 VAL A O 1
ATOM 741 N N . ALA A 1 95 ? 0.39 18.422 15.633 1 98.19 95 ALA A N 1
ATOM 742 C CA . ALA A 1 95 ? 1.294 19.469 16.109 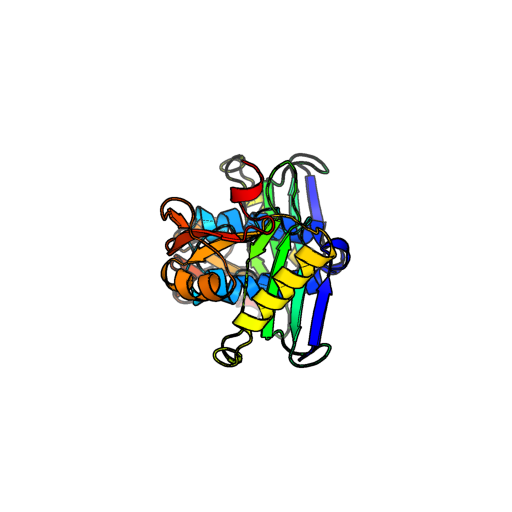1 98.19 95 ALA A CA 1
ATOM 743 C C . ALA A 1 95 ? 2.691 19.297 15.523 1 98.19 95 ALA A C 1
ATOM 745 O O . ALA A 1 95 ? 3.301 20.266 15.062 1 98.19 95 ALA A O 1
ATOM 746 N N . GLU A 1 96 ? 3.189 18.078 15.555 1 98.25 96 GLU A N 1
ATOM 747 C CA . GLU A 1 96 ? 4.504 17.797 14.992 1 98.25 96 GLU A CA 1
ATOM 748 C C . GLU A 1 96 ? 4.535 18.094 13.492 1 98.25 96 GLU A C 1
ATOM 750 O O . GLU A 1 96 ? 5.543 18.562 12.969 1 98.25 96 GLU A O 1
ATOM 755 N N . SER A 1 97 ? 3.477 17.75 12.812 1 98.56 97 SER A N 1
ATOM 756 C CA . SER A 1 97 ? 3.4 17.984 11.375 1 98.56 97 SER A CA 1
ATOM 757 C C . SER A 1 97 ? 3.439 19.484 11.07 1 98.56 97 SER A C 1
ATOM 759 O O . SER A 1 97 ? 4.156 19.922 10.164 1 98.56 97 SER A O 1
ATOM 761 N N . LEU A 1 98 ? 2.674 20.234 11.812 1 97.19 98 LEU A N 1
ATOM 762 C CA . LEU A 1 98 ? 2.674 21.688 11.625 1 97.19 98 LEU A CA 1
ATOM 763 C C . LEU A 1 98 ? 4.055 22.266 11.914 1 97.19 98 LEU A C 1
ATOM 765 O O . LEU A 1 98 ? 4.527 23.141 11.18 1 97.19 98 LEU A O 1
ATOM 769 N N . ARG A 1 99 ? 4.676 21.797 12.953 1 96.75 99 ARG A N 1
ATOM 770 C CA . ARG A 1 99 ? 6.035 22.234 13.258 1 96.75 99 ARG A CA 1
ATOM 771 C C . ARG A 1 99 ? 6.984 21.922 12.109 1 96.75 99 ARG A C 1
ATOM 773 O O . ARG A 1 99 ? 7.816 22.766 11.742 1 96.75 99 ARG A O 1
ATOM 780 N N . GLN A 1 100 ? 6.855 20.75 11.539 1 97.44 100 GLN A N 1
ATOM 781 C CA . GLN A 1 100 ? 7.715 20.312 10.445 1 97.44 100 GLN A CA 1
ATOM 782 C C . GLN A 1 100 ? 7.543 21.219 9.227 1 97.44 100 GLN A C 1
ATOM 784 O O . GLN A 1 100 ? 8.531 21.641 8.609 1 97.44 100 GLN A O 1
ATOM 789 N N . VAL A 1 101 ? 6.332 21.5 8.852 1 95.69 101 VAL A N 1
ATOM 790 C CA . VAL A 1 101 ? 6.066 22.359 7.707 1 95.69 101 VAL A CA 1
ATOM 791 C C . VAL A 1 101 ? 6.664 23.75 7.961 1 95.69 101 VAL A C 1
ATOM 793 O O . VAL A 1 101 ? 7.348 24.297 7.098 1 95.69 101 VAL A O 1
ATOM 796 N N . THR A 1 102 ? 6.398 24.266 9.117 1 92.62 102 THR A N 1
ATOM 797 C CA . THR A 1 102 ? 6.863 25.609 9.461 1 92.62 102 THR A CA 1
ATOM 798 C C . THR A 1 102 ? 8.391 25.672 9.422 1 92.62 102 THR A C 1
ATOM 800 O O . THR A 1 102 ? 8.961 26.672 8.984 1 92.62 102 THR A O 1
ATOM 803 N N . LEU A 1 103 ? 9.008 24.641 9.914 1 94.75 103 LEU A N 1
ATOM 804 C CA . LEU A 1 103 ? 10.469 24.578 9.969 1 94.75 103 LEU A CA 1
ATOM 805 C C . LEU A 1 103 ? 11.07 24.656 8.57 1 94.75 103 LEU A C 1
ATOM 807 O O . LEU A 1 103 ? 12.07 25.344 8.359 1 94.75 103 LEU A O 1
ATOM 811 N N . HIS A 1 104 ? 10.445 24.078 7.617 1 95.69 104 HIS A N 1
ATOM 812 C CA . HIS A 1 104 ? 11.039 23.969 6.285 1 95.69 104 HIS A CA 1
ATOM 813 C C . HIS A 1 104 ? 10.438 25 5.332 1 95.69 104 HIS A C 1
ATOM 815 O O . HIS A 1 104 ? 11.07 25.375 4.348 1 95.69 104 HIS A O 1
ATOM 821 N N . HIS A 1 105 ? 9.25 25.359 5.613 1 94.12 105 HIS A N 1
ATOM 822 C CA . HIS A 1 105 ? 8.531 26.328 4.797 1 94.12 105 HIS A CA 1
ATOM 823 C C . HIS A 1 105 ? 7.766 27.328 5.664 1 94.12 105 HIS A C 1
ATOM 825 O O . HIS A 1 105 ? 6.539 27.266 5.75 1 94.12 105 HIS A O 1
ATOM 831 N N . PRO A 1 106 ? 8.516 28.312 6.035 1 90.69 106 PRO A N 1
ATOM 832 C CA . PRO A 1 106 ? 7.824 29.297 6.871 1 90.69 106 PRO A CA 1
ATOM 833 C C . PRO A 1 106 ? 6.836 30.156 6.082 1 90.69 106 PRO A C 1
ATOM 835 O O . PRO A 1 106 ? 7.066 30.438 4.902 1 90.69 106 PRO A O 1
ATOM 838 N N . HIS A 1 107 ? 5.75 30.453 6.656 1 88.69 107 HIS A N 1
ATOM 839 C CA . HIS A 1 107 ? 4.773 31.422 6.164 1 88.69 107 HIS A CA 1
ATOM 840 C C . HIS A 1 107 ? 3.977 30.859 4.992 1 88.69 107 HIS A C 1
ATOM 842 O O . HIS A 1 107 ? 3.705 31.562 4.02 1 88.69 107 HIS A O 1
ATOM 848 N N . VAL A 1 108 ? 3.797 29.547 4.965 1 93.12 108 VAL A N 1
ATOM 849 C CA . VAL A 1 108 ? 2.943 28.953 3.943 1 93.12 108 VAL A CA 1
ATOM 850 C C . VAL A 1 108 ? 1.653 28.438 4.582 1 93.12 108 VAL A C 1
ATOM 852 O O . VAL A 1 108 ? 1.639 28.078 5.758 1 93.12 108 VAL A O 1
ATOM 855 N N . ASP A 1 109 ? 0.606 28.516 3.783 1 95.25 109 ASP A N 1
ATOM 856 C CA . ASP A 1 109 ? -0.631 27.891 4.223 1 95.25 109 ASP A CA 1
ATOM 857 C C . ASP A 1 109 ? -0.479 26.359 4.262 1 95.25 109 ASP A C 1
ATOM 859 O O . ASP A 1 109 ? 0.294 25.797 3.492 1 95.25 109 ASP A O 1
ATOM 863 N N . VAL A 1 110 ? -1.169 25.797 5.18 1 97.38 110 VAL A N 1
ATOM 864 C CA . VAL A 1 110 ? -1.189 24.344 5.293 1 97.38 110 VAL A CA 1
ATOM 865 C C . VAL A 1 110 ? -2.607 23.828 5.066 1 97.38 110 VAL A C 1
ATOM 867 O O . VAL A 1 110 ? -3.566 24.344 5.637 1 97.38 110 VAL A O 1
ATOM 870 N N . MET A 1 111 ? -2.736 22.844 4.188 1 98 111 MET A N 1
ATOM 871 C CA . MET A 1 111 ? -4.047 22.281 3.891 1 98 111 MET A CA 1
ATOM 872 C C . MET A 1 111 ? -4.113 20.812 4.328 1 98 111 MET A C 1
ATOM 874 O O . MET A 1 111 ? -3.08 20.172 4.523 1 98 111 MET A O 1
ATOM 878 N N . LEU A 1 112 ? -5.332 20.312 4.535 1 98.25 112 LEU A N 1
ATOM 879 C CA . LEU A 1 112 ? -5.594 18.906 4.766 1 98.25 112 LEU A CA 1
ATOM 880 C C . LEU A 1 112 ? -7.004 18.531 4.312 1 98.25 112 LEU A C 1
ATOM 882 O O . LEU A 1 112 ? -7.824 19.406 4.035 1 98.25 112 LEU A O 1
ATOM 886 N N . SER A 1 113 ? -7.188 17.266 4.078 1 97.94 113 SER A N 1
ATOM 887 C CA . SER A 1 113 ? -8.508 16.672 3.861 1 97.94 113 SER A CA 1
ATOM 888 C C . SER A 1 113 ? -8.992 15.922 5.102 1 97.94 113 SER A C 1
ATOM 890 O O . SER A 1 113 ? -8.391 14.922 5.504 1 97.94 113 SER A O 1
ATOM 892 N N . ALA A 1 114 ? -10.031 16.453 5.742 1 98.06 114 ALA A N 1
ATOM 893 C CA . ALA A 1 114 ? -10.523 15.891 7 1 98.06 114 ALA A CA 1
ATOM 894 C C . ALA A 1 114 ? -11.844 15.148 6.789 1 98.06 114 ALA A C 1
ATOM 896 O O . ALA A 1 114 ? -12.703 15.602 6.035 1 98.06 114 ALA A O 1
ATOM 897 N N . GLN A 1 115 ? -11.898 13.984 7.438 1 97 115 GLN A N 1
ATOM 898 C CA . GLN A 1 115 ? -13.258 13.453 7.574 1 97 115 GLN A CA 1
ATOM 899 C C . GLN A 1 115 ? -14.18 14.477 8.219 1 97 115 GLN A C 1
ATOM 901 O O . GLN A 1 115 ? -13.797 15.164 9.164 1 97 115 GLN A O 1
ATOM 906 N N . VAL A 1 116 ? -15.406 14.555 7.758 1 97.75 116 VAL A N 1
ATOM 907 C CA . VAL A 1 116 ? -16.328 15.625 8.133 1 97.75 116 VAL A CA 1
ATOM 908 C C . VAL A 1 116 ? -16.469 15.672 9.656 1 97.75 116 VAL A C 1
ATOM 910 O O . VAL A 1 116 ? -16.469 16.75 10.25 1 97.75 116 VAL A O 1
ATOM 913 N N . HIS A 1 117 ? -16.562 14.531 10.289 1 97.12 117 HIS A N 1
ATOM 914 C CA . HIS A 1 117 ? -16.812 14.516 11.727 1 97.12 117 HIS A CA 1
ATOM 915 C C . HIS A 1 117 ? -15.586 14.984 12.5 1 97.12 117 HIS A C 1
ATOM 917 O O . HIS A 1 117 ? -15.672 15.273 13.695 1 97.12 117 HIS A O 1
ATOM 923 N N . LEU A 1 118 ? -14.414 15.148 11.875 1 97.44 118 LEU A N 1
ATOM 924 C CA . LEU A 1 118 ? -13.18 15.539 12.539 1 97.44 118 LEU A CA 1
ATOM 925 C C . LEU A 1 118 ? -12.938 17.047 12.391 1 97.44 118 LEU A C 1
ATOM 927 O O . LEU A 1 118 ? -11.93 17.562 12.867 1 97.44 118 LEU A O 1
ATOM 931 N N . GLN A 1 119 ? -13.812 17.734 11.773 1 97.94 119 GLN A N 1
ATOM 932 C CA . GLN A 1 119 ? -13.672 19.172 11.547 1 97.94 119 GLN A CA 1
ATOM 933 C C . GLN A 1 119 ? -13.391 19.906 12.852 1 97.94 119 GLN A C 1
ATOM 935 O O . GLN A 1 119 ? -12.477 20.719 12.922 1 97.94 119 GLN A O 1
ATOM 940 N N . PRO A 1 120 ? -14.18 19.578 13.922 1 97.94 120 PRO A N 1
ATOM 941 C CA . PRO A 1 120 ? -13.906 20.297 15.172 1 97.94 120 PRO A CA 1
ATOM 942 C C . PRO A 1 120 ? -12.5 20.031 15.703 1 97.94 120 PRO A C 1
ATOM 944 O O . PRO A 1 120 ? -11.875 20.938 16.266 1 97.94 120 PRO A O 1
ATOM 947 N N . PHE A 1 121 ? -12.055 18.859 15.508 1 98 121 PHE A N 1
A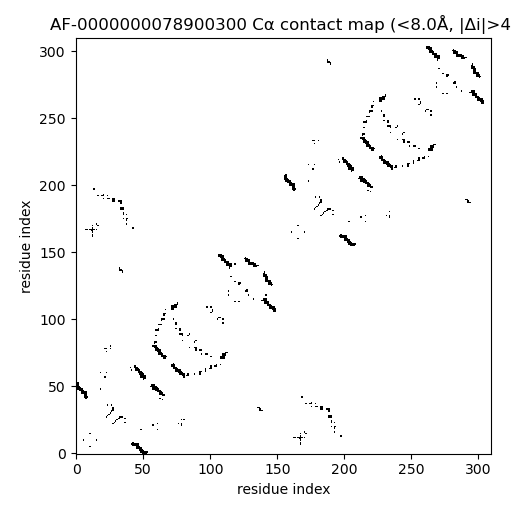TOM 948 C CA . PHE A 1 121 ? -10.719 18.484 15.961 1 98 121 PHE A CA 1
ATOM 949 C C . PHE A 1 121 ? -9.664 19.375 15.305 1 98 121 PHE A C 1
ATOM 951 O O . PHE A 1 121 ? -8.852 19.984 15.992 1 98 121 PHE A O 1
ATOM 958 N N . TYR A 1 122 ? -9.695 19.531 14.039 1 98.56 122 TYR A N 1
ATOM 959 C CA . TYR A 1 122 ? -8.688 20.297 13.312 1 98.56 122 TYR A CA 1
ATOM 960 C C . TYR A 1 122 ? -8.898 21.797 13.492 1 98.56 122 TYR A C 1
ATOM 962 O O . TYR A 1 122 ? -7.941 22.562 13.438 1 98.56 122 TYR A O 1
ATOM 970 N N . ALA A 1 123 ? -10.18 22.188 13.68 1 98.31 123 ALA A N 1
ATOM 971 C CA . ALA A 1 123 ? -10.453 23.594 14 1 98.31 123 ALA A CA 1
ATOM 972 C C . ALA A 1 123 ? -9.711 24.016 15.258 1 98.31 123 ALA A C 1
ATOM 974 O O . ALA A 1 123 ? -9.297 25.172 15.383 1 98.31 123 ALA A O 1
ATOM 975 N N . GLY A 1 124 ? -9.531 23.094 16.141 1 97.75 124 GLY A N 1
ATOM 976 C CA . GLY A 1 124 ? -8.781 23.344 17.359 1 97.75 124 GLY A CA 1
ATOM 977 C C . GLY A 1 124 ? -7.34 23.734 17.094 1 97.75 124 GLY A C 1
ATOM 978 O O . GLY A 1 124 ? -6.691 24.344 17.953 1 97.75 124 GLY A O 1
ATOM 979 N N . PHE A 1 125 ? -6.82 23.453 15.969 1 97.5 125 PHE A N 1
ATOM 980 C CA . PHE A 1 125 ? -5.461 23.812 15.578 1 97.5 125 PHE A CA 1
ATOM 981 C C . PHE A 1 125 ? -5.453 25.062 14.711 1 97.5 125 PHE A C 1
ATOM 983 O O . PHE A 1 125 ? -4.398 25.484 14.242 1 97.5 125 PHE A O 1
ATOM 990 N N . GLY A 1 126 ? -6.652 25.609 14.414 1 97.38 126 GLY A N 1
ATOM 991 C CA . GLY A 1 126 ? -6.75 26.844 13.641 1 97.38 126 GLY A CA 1
ATOM 992 C C . GLY A 1 126 ? -7.176 26.609 12.203 1 97.38 126 GLY A C 1
ATOM 993 O O . GLY A 1 126 ? -7.328 27.562 11.43 1 97.38 126 GLY A O 1
ATOM 994 N N . PHE A 1 127 ? -7.461 25.375 11.844 1 98.31 127 PHE A N 1
ATOM 995 C CA . PHE A 1 127 ? -7.906 25.078 10.484 1 98.31 127 PHE A CA 1
ATOM 996 C C . PHE A 1 127 ? -9.344 25.562 10.273 1 98.31 127 PHE A C 1
ATOM 998 O O . PHE A 1 127 ? -10.156 25.484 11.195 1 98.31 127 PHE A O 1
ATOM 1005 N N . ARG A 1 128 ? -9.609 25.984 9.047 1 98.06 128 ARG A N 1
ATOM 1006 C CA . ARG A 1 128 ? -10.953 26.375 8.648 1 98.06 128 ARG A CA 1
ATOM 1007 C C . ARG A 1 128 ? -11.406 25.609 7.406 1 98.06 128 ARG A C 1
ATOM 1009 O O . ARG A 1 128 ? -10.617 25.406 6.477 1 98.06 128 ARG A O 1
ATOM 1016 N N . THR A 1 129 ? -12.656 25.234 7.363 1 98.06 129 THR A N 1
ATOM 1017 C CA . THR A 1 129 ? -13.219 24.484 6.25 1 98.06 129 THR A CA 1
ATOM 1018 C C . THR A 1 129 ? -13.297 25.344 4.992 1 98.06 129 THR A C 1
ATOM 1020 O O . THR A 1 129 ? -13.672 26.516 5.059 1 98.06 129 THR A O 1
ATOM 1023 N N . GLU A 1 130 ? -12.898 24.703 3.926 1 96.38 130 GLU A N 1
ATOM 1024 C CA . GLU A 1 130 ? -13.031 25.344 2.619 1 96.38 130 GLU A CA 1
ATOM 1025 C C . GLU A 1 130 ? -13.82 24.453 1.652 1 96.38 130 GLU A C 1
ATOM 1027 O O . GLU A 1 130 ? -13.438 23.312 1.398 1 96.38 130 GLU A O 1
ATOM 1032 N N . GLY A 1 131 ? -14.891 25.047 1.108 1 95.31 131 GLY A N 1
ATOM 1033 C CA . GLY A 1 131 ? -15.648 24.344 0.086 1 95.31 131 GLY A CA 1
ATOM 1034 C C . GLY A 1 131 ? -16.641 23.344 0.657 1 95.31 131 GLY A C 1
ATOM 1035 O O . GLY A 1 131 ? -16.969 23.406 1.843 1 95.31 131 GLY A O 1
ATOM 1036 N N . GLU A 1 132 ? -17.203 22.484 -0.248 1 97.12 132 GLU A N 1
ATOM 1037 C CA . GLU A 1 132 ? -18.188 21.469 0.105 1 97.12 132 GLU A CA 1
ATOM 1038 C C . GLU A 1 132 ? -17.531 20.125 0.406 1 97.12 132 GLU A C 1
ATOM 1040 O O . GLU A 1 132 ? -16.391 19.891 0.009 1 97.12 132 GLU A O 1
ATOM 1045 N N . SER A 1 133 ? -18.312 19.344 1.081 1 97.62 133 SER A N 1
ATOM 1046 C CA . SER A 1 133 ? -17.812 18 1.345 1 97.62 133 SER A CA 1
ATOM 1047 C C . SER A 1 133 ? -17.812 17.156 0.073 1 97.62 133 SER A C 1
ATOM 1049 O O . SER A 1 133 ? -18.453 17.5 -0.914 1 97.62 133 SER A O 1
ATOM 1051 N N . TYR A 1 134 ? -17 16.141 0.049 1 97.62 134 TYR A N 1
ATOM 1052 C CA . TYR A 1 134 ? -16.875 15.234 -1.087 1 97.62 134 TYR A CA 1
ATOM 1053 C C . TYR A 1 134 ? -16.625 13.805 -0.62 1 97.62 134 TYR A C 1
ATOM 1055 O O . TYR A 1 134 ? -16.141 13.594 0.494 1 97.62 134 TYR A O 1
ATOM 1063 N N . ASP A 1 135 ? -16.938 12.875 -1.483 1 96.69 135 ASP A N 1
ATOM 1064 C CA . ASP A 1 135 ? -16.719 11.469 -1.182 1 96.69 135 ASP A CA 1
ATOM 1065 C C . ASP A 1 135 ? -15.266 11.07 -1.451 1 96.69 135 ASP A C 1
ATOM 1067 O O . ASP A 1 135 ? -14.75 11.297 -2.547 1 96.69 135 ASP A O 1
ATOM 1071 N N . ASP A 1 136 ? -14.641 10.555 -0.474 1 94.81 136 ASP A N 1
ATOM 1072 C CA . ASP A 1 136 ? -13.289 10 -0.588 1 94.81 136 ASP A CA 1
ATOM 1073 C C . ASP A 1 136 ? -13.234 8.57 -0.072 1 94.81 136 ASP A C 1
ATOM 1075 O O . ASP A 1 136 ? -13.094 8.336 1.131 1 94.81 136 ASP A O 1
ATOM 1079 N N . GLY A 1 137 ? -13.258 7.668 -1.018 1 94 137 GLY A N 1
ATOM 1080 C CA . GLY A 1 137 ? -13.219 6.262 -0.65 1 94 137 GLY A CA 1
ATOM 1081 C C . GLY A 1 137 ? -14.43 5.828 0.166 1 94 137 GLY A C 1
ATOM 1082 O O . GLY A 1 137 ? -14.305 5.012 1.083 1 94 137 GLY A O 1
ATOM 1083 N N . GLY A 1 138 ? -15.586 6.469 -0.047 1 94.94 138 GLY A N 1
ATOM 1084 C CA . GLY A 1 138 ? -16.797 6.105 0.67 1 94.94 138 GLY A CA 1
ATOM 1085 C C . GLY A 1 138 ? -16.969 6.871 1.971 1 94.94 138 GLY A C 1
ATOM 1086 O O . GLY A 1 138 ? -17.922 6.637 2.711 1 94.94 138 GLY A O 1
ATOM 1087 N N . ILE A 1 139 ? -16.094 7.691 2.279 1 96.06 139 ILE A N 1
ATOM 1088 C CA . ILE A 1 139 ? -16.141 8.5 3.496 1 96.06 139 ILE A CA 1
ATOM 1089 C C . ILE A 1 139 ? -16.188 9.977 3.133 1 96.06 139 ILE A C 1
ATOM 1091 O O . ILE A 1 139 ? -15.391 10.453 2.314 1 96.06 139 ILE A O 1
ATOM 1095 N N . GLU A 1 140 ? -17.062 10.703 3.707 1 97.56 140 GLU A N 1
ATOM 1096 C CA . GLU A 1 140 ? -17.203 12.125 3.412 1 97.56 140 GLU A CA 1
ATOM 1097 C C . GLU A 1 140 ? -16.078 12.938 4.031 1 97.56 140 GLU A C 1
ATOM 1099 O O . GLU A 1 140 ? -15.789 12.805 5.223 1 97.56 140 GLU A O 1
ATOM 1104 N N . HIS A 1 141 ? -15.469 13.758 3.176 1 98.44 141 HIS A N 1
ATOM 1105 C CA . HIS A 1 141 ? -14.352 14.586 3.604 1 98.44 141 HIS A CA 1
ATOM 1106 C C . HIS A 1 141 ? -14.602 16.062 3.273 1 98.44 141 HIS A C 1
ATOM 1108 O O . HIS A 1 141 ? -15.523 16.375 2.521 1 98.44 141 HIS A O 1
ATOM 1114 N N . VAL A 1 142 ? -13.852 16.922 3.902 1 98.38 142 VAL A N 1
ATOM 1115 C CA . VAL A 1 142 ? -13.828 18.344 3.596 1 98.38 142 VAL A CA 1
ATOM 1116 C C . VAL A 1 142 ? -12.383 18.844 3.57 1 98.38 142 VAL A C 1
ATOM 1118 O O . VAL A 1 142 ? -11.531 18.328 4.297 1 98.38 142 VAL A O 1
ATOM 1121 N N . THR A 1 143 ? -12.188 19.781 2.734 1 98.25 143 THR A N 1
ATOM 1122 C CA . THR A 1 143 ? -10.891 20.453 2.711 1 98.25 143 THR A CA 1
ATOM 1123 C C . THR A 1 143 ? -10.812 21.516 3.811 1 98.25 143 THR A C 1
ATOM 1125 O O . THR A 1 143 ? -11.773 22.266 4.031 1 98.25 143 THR A O 1
ATOM 1128 N N . MET A 1 144 ? -9.703 21.516 4.551 1 98.56 144 MET A N 1
ATOM 1129 C CA . MET A 1 144 ? -9.469 22.547 5.559 1 98.56 144 MET A CA 1
ATOM 1130 C C . MET A 1 144 ? -8.109 23.203 5.355 1 98.56 144 MET A C 1
ATOM 1132 O O . MET A 1 144 ? -7.184 22.578 4.84 1 98.56 144 MET A O 1
ATOM 1136 N N . ARG A 1 145 ? -8.055 24.469 5.742 1 97.81 145 ARG A N 1
ATOM 1137 C CA . ARG A 1 145 ? -6.844 25.266 5.527 1 97.81 145 ARG A CA 1
ATOM 1138 C C . ARG A 1 145 ? -6.457 26.031 6.785 1 97.81 145 ARG A C 1
ATOM 1140 O O . ARG A 1 145 ? -7.32 26.609 7.453 1 97.81 145 ARG A O 1
ATOM 1147 N N . LEU A 1 146 ? -5.215 25.984 7.176 1 96.88 146 LEU A N 1
ATOM 1148 C CA . LEU A 1 146 ? -4.598 26.859 8.164 1 96.88 146 LEU A CA 1
ATOM 1149 C C . LEU A 1 146 ? -3.822 27.984 7.492 1 96.88 146 LEU A C 1
ATOM 1151 O O . LEU A 1 146 ? -2.824 27.734 6.812 1 96.88 146 LEU A O 1
ATOM 1155 N N . ARG A 1 147 ? -4.27 29.188 7.629 1 92.25 147 ARG A N 1
ATOM 1156 C CA . ARG A 1 147 ? -3.631 30.344 7.004 1 92.25 147 ARG A CA 1
ATOM 1157 C C . ARG A 1 147 ? -2.566 30.938 7.918 1 92.25 147 ARG A C 1
ATOM 1159 O O . ARG A 1 147 ? -2.777 31.062 9.125 1 92.25 147 ARG A O 1
ATOM 1166 N N . THR A 1 148 ? -1.348 31.047 7.539 1 77.56 148 THR A N 1
ATOM 1167 C CA . THR A 1 148 ? -0.287 31.656 8.336 1 77.56 148 THR A CA 1
ATOM 1168 C C . THR A 1 148 ? -0.414 33.188 8.336 1 77.56 148 THR A C 1
ATOM 1170 O O . THR A 1 148 ? -0.13 33.812 9.344 1 77.56 148 THR A O 1
ATOM 1173 N N . VAL A 1 149 ? -0.399 33.844 7.156 1 63.41 149 VAL A N 1
ATOM 1174 C CA . VAL A 1 149 ? -0.507 35.312 7.137 1 63.41 149 VAL A CA 1
ATOM 1175 C C . VAL A 1 149 ? -1.978 35.719 7.109 1 63.41 149 VAL A C 1
ATOM 1177 O O . VAL A 1 149 ? -2.783 35.094 6.395 1 63.41 149 VAL A O 1
ATOM 1180 N N . PRO A 1 150 ? -2.439 36.469 8.234 1 54.19 150 PRO A N 1
ATOM 1181 C CA . PRO A 1 150 ? -3.834 36.906 8.242 1 54.19 150 PRO A CA 1
ATOM 1182 C C . PRO A 1 150 ? -4.289 37.438 6.883 1 54.19 150 PRO A C 1
ATOM 1184 O O . PRO A 1 150 ? -3.49 38 6.137 1 54.19 150 PRO A O 1
ATOM 1187 N N . ALA A 1 151 ? -5.32 36.75 6.285 1 50.09 151 ALA A N 1
ATOM 1188 C CA . ALA A 1 151 ? -5.93 37.156 5.027 1 50.09 151 ALA A CA 1
ATOM 1189 C C . ALA A 1 151 ? -6.059 38.688 4.969 1 50.09 151 ALA A C 1
ATOM 1191 O O . ALA A 1 151 ? -6.031 39.281 3.885 1 50.09 151 ALA A O 1
ATOM 1192 N N . GLU A 1 152 ? -6.461 39.438 5.945 1 47.62 152 GLU A N 1
ATOM 1193 C CA . GLU A 1 152 ? -6.793 40.844 5.938 1 47.62 152 GLU A CA 1
ATOM 1194 C C . GLU A 1 152 ? -5.594 41.688 5.508 1 47.62 152 GLU A C 1
ATOM 1196 O O . GLU A 1 152 ? -5.758 42.75 4.922 1 47.62 152 GLU A O 1
ATOM 1201 N N . ALA A 1 153 ? -4.375 41.469 5.98 1 48.91 153 ALA A N 1
ATOM 1202 C CA . ALA A 1 153 ? -3.328 42.438 5.711 1 48.91 153 ALA A CA 1
ATOM 1203 C C . ALA A 1 153 ? -3.021 42.531 4.219 1 48.91 153 ALA A C 1
ATOM 120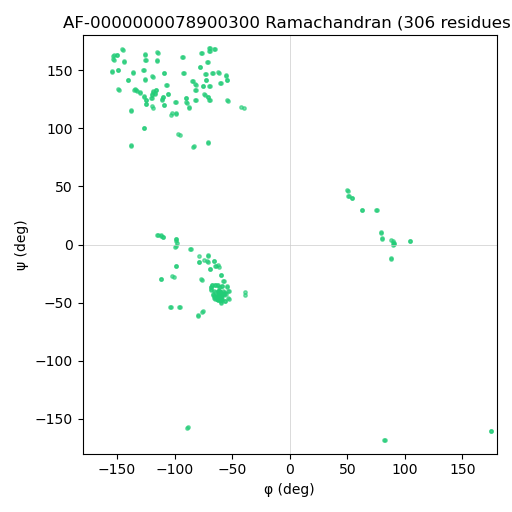5 O O . ALA A 1 153 ? -2.166 43.312 3.797 1 48.91 153 ALA A O 1
ATOM 1206 N N . ALA A 1 154 ? -3.375 41.625 3.488 1 48.34 154 ALA A N 1
ATOM 1207 C CA . ALA A 1 154 ? -3.146 41.812 2.057 1 48.34 154 ALA A CA 1
ATOM 1208 C C . ALA A 1 154 ? -4.145 42.812 1.459 1 48.34 154 ALA A C 1
ATOM 1210 O O . ALA A 1 154 ? -4.133 43.062 0.251 1 48.34 154 ALA A O 1
ATOM 1211 N N . ALA A 1 155 ? -5.207 43.219 2.049 1 39.91 155 ALA A N 1
ATOM 1212 C CA . ALA A 1 155 ? -6.047 44.25 1.43 1 39.91 155 ALA A CA 1
ATOM 1213 C C . ALA A 1 155 ? -5.414 45.625 1.554 1 39.91 155 ALA A C 1
ATOM 1215 O O . ALA A 1 155 ? -4.812 45.938 2.58 1 39.91 155 ALA A O 1
ATOM 1216 N N . MET B 1 1 ? 8.141 -6.414 -24.531 1 91.81 1 MET B N 1
ATOM 1217 C CA . MET B 1 1 ? 7.828 -6.645 -23.125 1 91.81 1 MET B CA 1
ATOM 1218 C C . MET B 1 1 ? 9.086 -6.977 -22.344 1 91.81 1 MET B C 1
ATOM 1220 O O . MET B 1 1 ? 9.953 -7.707 -22.828 1 91.81 1 MET B O 1
ATOM 1224 N N . HIS B 1 2 ? 9.336 -6.355 -21.328 1 97.06 2 HIS B N 1
ATOM 1225 C CA . HIS B 1 2 ? 10.492 -6.539 -20.453 1 97.06 2 HIS B CA 1
ATOM 1226 C C . HIS B 1 2 ? 10.086 -7.172 -19.125 1 97.06 2 HIS B C 1
ATOM 1228 O O . HIS B 1 2 ? 9.25 -6.629 -18.406 1 97.06 2 HIS B O 1
ATOM 1234 N N . TYR B 1 3 ? 10.648 -8.359 -18.812 1 97.94 3 TYR B N 1
ATOM 1235 C CA . TYR B 1 3 ? 10.367 -9.117 -17.594 1 97.94 3 TYR B CA 1
ATOM 1236 C C . TYR B 1 3 ? 11.539 -9.016 -16.625 1 97.94 3 TYR B C 1
ATOM 1238 O O . TYR B 1 3 ? 12.688 -9.266 -16.984 1 97.94 3 TYR B O 1
ATOM 1246 N N . ARG B 1 4 ? 11.266 -8.68 -15.43 1 98.19 4 ARG B N 1
ATOM 1247 C CA . ARG B 1 4 ? 12.336 -8.57 -14.445 1 98.19 4 ARG B CA 1
ATOM 1248 C C . ARG B 1 4 ? 11.922 -9.172 -13.109 1 98.19 4 ARG B C 1
ATOM 1250 O O . ARG B 1 4 ? 10.969 -8.703 -12.484 1 98.19 4 ARG B O 1
ATOM 1257 N N . TRP B 1 5 ? 12.594 -10.234 -12.703 1 98.44 5 TRP B N 1
ATOM 1258 C CA . TRP B 1 5 ? 12.438 -10.789 -11.359 1 98.44 5 TRP B CA 1
ATOM 1259 C C . TRP B 1 5 ? 13.336 -10.055 -10.367 1 98.44 5 TRP B C 1
ATOM 1261 O O . TRP B 1 5 ? 14.484 -9.742 -10.672 1 98.44 5 TRP B O 1
ATOM 1271 N N . SER B 1 6 ? 12.883 -9.828 -9.234 1 98.62 6 SER B N 1
ATOM 1272 C CA . SER B 1 6 ? 13.648 -9.234 -8.148 1 98.62 6 SER B CA 1
ATOM 1273 C C . SER B 1 6 ? 13.32 -9.883 -6.809 1 98.62 6 SER B C 1
ATOM 1275 O O . SER B 1 6 ? 12.164 -10.242 -6.559 1 98.62 6 SER B O 1
ATOM 1277 N N . THR B 1 7 ? 14.367 -10.031 -6.039 1 98.31 7 THR B N 1
ATOM 1278 C CA . THR B 1 7 ? 14.086 -10.25 -4.625 1 98.31 7 THR B CA 1
ATOM 1279 C C . THR B 1 7 ? 13.695 -8.938 -3.945 1 98.31 7 THR B C 1
ATOM 1281 O O . THR B 1 7 ? 13.844 -7.863 -4.527 1 98.31 7 THR B O 1
ATOM 1284 N N . PHE B 1 8 ? 13.117 -9.039 -2.768 1 98.56 8 PHE B N 1
ATOM 1285 C CA . PHE B 1 8 ? 12.75 -7.836 -2.02 1 98.56 8 PHE B CA 1
ATOM 1286 C C . PHE B 1 8 ? 13.977 -6.969 -1.756 1 98.56 8 PHE B C 1
ATOM 1288 O O . PHE B 1 8 ? 13.898 -5.742 -1.841 1 98.56 8 PHE B O 1
ATOM 1295 N N . ASP B 1 9 ? 15.133 -7.547 -1.517 1 97.25 9 ASP B N 1
ATOM 1296 C CA . ASP B 1 9 ? 16.375 -6.836 -1.214 1 97.25 9 ASP B CA 1
ATOM 1297 C C . ASP B 1 9 ? 16.891 -6.082 -2.438 1 97.25 9 ASP B C 1
ATOM 1299 O O . ASP B 1 9 ? 17.688 -5.148 -2.311 1 97.25 9 ASP B O 1
ATOM 1303 N N . ASP B 1 10 ? 16.453 -6.5 -3.596 1 97.5 10 ASP B N 1
ATOM 1304 C CA . ASP B 1 10 ? 16.844 -5.852 -4.844 1 97.5 10 ASP B CA 1
ATOM 1305 C C . ASP B 1 10 ? 16.047 -4.562 -5.062 1 97.5 10 ASP B C 1
ATOM 1307 O O . ASP B 1 10 ? 16.406 -3.752 -5.922 1 97.5 10 ASP B O 1
ATOM 1311 N N . LEU B 1 11 ? 15.008 -4.426 -4.328 1 98.12 11 LEU B N 1
ATOM 1312 C CA . LEU B 1 11 ? 14.094 -3.322 -4.602 1 98.12 11 LEU B CA 1
ATOM 1313 C C . LEU B 1 11 ? 14.484 -2.084 -3.803 1 98.12 11 LEU B C 1
ATOM 1315 O O . LEU B 1 11 ? 14.672 -2.158 -2.586 1 98.12 11 LEU B O 1
ATOM 1319 N N . SER B 1 12 ? 14.656 -1.003 -4.508 1 97.94 12 SER B N 1
ATOM 1320 C CA . SER B 1 12 ? 14.703 0.288 -3.828 1 97.94 12 SER B CA 1
ATOM 1321 C C . SER B 1 12 ? 13.336 0.673 -3.273 1 97.94 12 SER B C 1
ATOM 1323 O O . SER B 1 12 ? 12.32 0.07 -3.631 1 97.94 12 SER B O 1
ATOM 1325 N N . ALA B 1 13 ? 13.266 1.644 -2.424 1 98.44 13 ALA B N 1
ATOM 1326 C CA . ALA B 1 13 ? 11.992 2.162 -1.927 1 98.44 13 ALA B CA 1
ATOM 1327 C C . ALA B 1 13 ? 11.109 2.641 -3.074 1 98.44 13 ALA B C 1
ATOM 1329 O O . ALA B 1 13 ? 9.898 2.387 -3.086 1 98.44 13 ALA B O 1
ATOM 1330 N N . ALA B 1 14 ? 11.719 3.281 -4.027 1 98.12 14 ALA B N 1
ATOM 1331 C CA . ALA B 1 14 ? 10.977 3.822 -5.16 1 98.12 14 ALA B CA 1
ATOM 1332 C C . ALA B 1 14 ? 10.352 2.705 -5.996 1 98.12 14 ALA B C 1
ATOM 1334 O O . ALA B 1 14 ? 9.195 2.801 -6.414 1 98.12 14 ALA B O 1
ATOM 1335 N N . ARG B 1 15 ? 11.094 1.703 -6.266 1 97.75 15 ARG B N 1
ATOM 1336 C CA . ARG B 1 15 ? 10.594 0.581 -7.051 1 97.75 15 ARG B CA 1
ATOM 1337 C C . ARG B 1 15 ? 9.5 -0.166 -6.293 1 97.75 15 ARG B C 1
ATOM 1339 O O . ARG B 1 15 ? 8.469 -0.525 -6.871 1 97.75 15 ARG B O 1
ATOM 1346 N N . LEU B 1 16 ? 9.742 -0.371 -5.023 1 98.75 16 LEU B N 1
ATOM 1347 C CA . LEU B 1 16 ? 8.727 -1.019 -4.203 1 98.75 16 LEU B CA 1
ATOM 1348 C C . LEU B 1 16 ? 7.438 -0.2 -4.188 1 98.75 16 LEU B C 1
ATOM 1350 O O . LEU B 1 16 ? 6.344 -0.751 -4.328 1 98.75 16 LEU B O 1
ATOM 1354 N N . TYR B 1 17 ? 7.578 1.088 -4.016 1 98.88 17 TYR B N 1
ATOM 1355 C CA . TYR B 1 17 ? 6.434 1.989 -4.004 1 98.88 17 TYR B CA 1
ATOM 1356 C C . TYR B 1 17 ? 5.637 1.877 -5.297 1 98.88 17 TYR B C 1
ATOM 1358 O O . TYR B 1 17 ? 4.402 1.841 -5.273 1 98.88 17 TYR B O 1
ATOM 1366 N N . GLU B 1 18 ? 6.293 1.814 -6.375 1 98.62 18 GLU B N 1
ATOM 1367 C CA . GLU B 1 18 ? 5.645 1.675 -7.676 1 98.62 18 GLU B CA 1
ATOM 1368 C C . GLU B 1 18 ? 4.871 0.362 -7.766 1 98.62 18 GLU B C 1
ATOM 1370 O O . GLU B 1 18 ? 3.717 0.344 -8.203 1 98.62 18 GLU B O 1
ATOM 1375 N N . LEU B 1 19 ? 5.488 -0.695 -7.363 1 98.75 19 LEU B N 1
ATOM 1376 C CA . LEU B 1 19 ? 4.863 -2.01 -7.445 1 98.75 19 LEU B CA 1
ATOM 1377 C C . LEU B 1 19 ? 3.643 -2.09 -6.539 1 98.75 19 LEU B C 1
ATOM 1379 O O . LEU B 1 19 ? 2.588 -2.576 -6.949 1 98.75 19 LEU B O 1
ATOM 1383 N N . LEU B 1 20 ? 3.777 -1.593 -5.328 1 98.88 20 LEU B N 1
ATOM 1384 C CA . LEU B 1 20 ? 2.68 -1.648 -4.367 1 98.88 20 LEU B CA 1
ATOM 1385 C C . LEU B 1 20 ? 1.534 -0.739 -4.801 1 98.88 20 LEU B C 1
ATOM 1387 O O . LEU B 1 20 ? 0.364 -1.064 -4.59 1 98.88 20 LEU B O 1
ATOM 1391 N N . GLY B 1 21 ? 1.906 0.393 -5.375 1 98.81 21 GLY B N 1
ATOM 1392 C CA . GLY B 1 21 ? 0.876 1.25 -5.941 1 98.81 21 GLY B CA 1
ATOM 1393 C C . GLY B 1 21 ? 0.116 0.596 -7.078 1 98.81 21 GLY B C 1
ATOM 1394 O O . GLY B 1 21 ? -1.099 0.769 -7.203 1 98.81 21 GLY B O 1
ATOM 1395 N N . PHE B 1 22 ? 0.83 -0.103 -7.883 1 98.75 22 PHE B N 1
ATOM 1396 C CA . PHE B 1 22 ? 0.243 -0.847 -8.992 1 98.75 22 PHE B CA 1
ATOM 1397 C C . PHE B 1 22 ? -0.723 -1.909 -8.484 1 98.75 22 PHE B C 1
ATOM 1399 O O . PHE B 1 22 ? -1.86 -1.996 -8.945 1 98.75 22 PHE B O 1
ATOM 1406 N N . ARG B 1 23 ? -0.351 -2.672 -7.473 1 98.88 23 ARG B N 1
ATOM 1407 C CA . ARG B 1 23 ? -1.225 -3.654 -6.84 1 98.88 23 ARG B CA 1
ATOM 1408 C C . ARG B 1 23 ? -2.475 -2.99 -6.27 1 98.88 23 ARG B C 1
ATOM 1410 O O . ARG B 1 23 ? -3.592 -3.459 -6.496 1 98.88 23 ARG B O 1
ATOM 1417 N N . GLN B 1 24 ? -2.225 -1.936 -5.574 1 98.81 24 GLN B N 1
ATOM 1418 C CA . GLN B 1 24 ? -3.328 -1.254 -4.91 1 98.81 24 GLN B CA 1
ATOM 1419 C C . GLN B 1 24 ? -4.363 -0.763 -5.922 1 98.81 24 GLN B C 1
ATOM 1421 O O . GLN B 1 24 ? -5.566 -0.816 -5.66 1 98.81 24 GLN B O 1
ATOM 1426 N N . SER B 1 25 ? -3.918 -0.239 -7.059 1 98.62 25 SER B N 1
ATOM 1427 C CA . SER B 1 25 ? -4.82 0.303 -8.07 1 98.62 25 SER B CA 1
ATOM 1428 C C . SER B 1 25 ? -5.789 -0.762 -8.57 1 98.62 25 SER B C 1
ATOM 1430 O O . SER B 1 25 ? -6.918 -0.45 -8.953 1 98.62 25 SER B O 1
ATOM 1432 N N . VAL B 1 26 ? -5.414 -2.008 -8.5 1 98.31 26 VAL B N 1
ATOM 1433 C CA . VAL B 1 26 ? -6.254 -3.078 -9.031 1 98.31 26 VAL B CA 1
ATOM 1434 C C . VAL B 1 26 ? -6.957 -3.801 -7.887 1 98.31 26 VAL B C 1
ATOM 1436 O O . VAL B 1 26 ? -8.188 -3.877 -7.852 1 98.31 26 VAL B O 1
ATOM 1439 N N . PHE B 1 27 ? -6.199 -4.273 -6.91 1 98.12 27 PHE B N 1
ATOM 1440 C CA . PHE B 1 27 ? -6.758 -5.117 -5.859 1 98.12 27 PHE B CA 1
ATOM 1441 C C . PHE B 1 27 ? -7.703 -4.32 -4.969 1 98.12 27 PHE B C 1
ATOM 1443 O O . PHE B 1 27 ? -8.734 -4.836 -4.535 1 98.12 27 PHE B O 1
ATOM 1450 N N . ILE B 1 28 ? -7.348 -3.082 -4.68 1 98.31 28 ILE B N 1
ATOM 1451 C CA . ILE B 1 28 ? -8.125 -2.285 -3.74 1 98.31 28 ILE B CA 1
ATOM 1452 C C . ILE B 1 28 ? -9.125 -1.414 -4.504 1 98.31 28 ILE B C 1
ATOM 1454 O O . ILE B 1 28 ? -10.336 -1.546 -4.328 1 98.31 28 ILE B O 1
ATOM 1458 N N . VAL B 1 29 ? -8.609 -0.637 -5.469 1 97.94 29 VAL B N 1
ATOM 1459 C CA . VAL B 1 29 ? -9.43 0.398 -6.09 1 97.94 29 VAL B CA 1
ATOM 1460 C C . VAL B 1 29 ? -10.352 -0.229 -7.129 1 97.94 29 VAL B C 1
ATOM 1462 O O . VAL B 1 29 ? -11.578 -0.148 -7.008 1 97.94 29 VAL B O 1
ATOM 1465 N N . GLU B 1 30 ? -9.82 -0.827 -8.102 1 97.88 30 GLU B N 1
ATOM 1466 C CA . GLU B 1 30 ? -10.625 -1.386 -9.18 1 97.88 30 GLU B CA 1
ATOM 1467 C C . GLU B 1 30 ? -11.57 -2.467 -8.664 1 97.88 30 GLU B C 1
ATOM 1469 O O . GLU B 1 30 ? -12.758 -2.479 -9.008 1 97.88 30 GLU B O 1
ATOM 1474 N N . GLN B 1 31 ? -11.102 -3.338 -7.793 1 96.69 31 GLN B N 1
ATOM 1475 C CA . GLN B 1 31 ? -11.898 -4.465 -7.32 1 96.69 31 GLN B CA 1
ATOM 1476 C C . GLN B 1 31 ? -12.766 -4.066 -6.129 1 96.69 31 GLN B C 1
ATOM 1478 O O . GLN B 1 31 ? -13.57 -4.863 -5.645 1 96.69 31 GLN B O 1
ATOM 1483 N N . ALA B 1 32 ? -12.578 -2.836 -5.711 1 96.06 32 ALA B N 1
ATOM 1484 C CA . ALA B 1 32 ? -13.336 -2.326 -4.574 1 96.06 32 ALA B CA 1
ATOM 1485 C C . ALA B 1 32 ? -13.273 -3.293 -3.393 1 96.06 32 ALA B C 1
ATOM 1487 O O . ALA B 1 32 ? -14.305 -3.633 -2.803 1 96.06 32 ALA B O 1
ATOM 1488 N N . SER B 1 33 ? -12.094 -3.752 -3.104 1 96.81 33 SER B N 1
ATOM 1489 C CA . SER B 1 33 ? -11.844 -4.758 -2.076 1 96.81 33 SER B CA 1
ATOM 1490 C C . SER B 1 33 ? -10.93 -4.223 -0.98 1 96.81 33 SER B C 1
ATOM 1492 O O . SER B 1 33 ? -9.773 -3.881 -1.241 1 96.81 33 SER B O 1
ATOM 1494 N N . ALA B 1 34 ? -11.445 -4.156 0.22 1 96.44 34 ALA B N 1
ATOM 1495 C CA . ALA B 1 34 ? -10.688 -3.646 1.358 1 96.44 34 ALA B CA 1
ATOM 1496 C C . ALA B 1 34 ? -10.039 -4.785 2.143 1 96.44 34 ALA B C 1
ATOM 1498 O O . ALA B 1 34 ? -10.664 -5.371 3.027 1 96.44 34 ALA B O 1
ATOM 1499 N N . PHE B 1 35 ? -8.844 -5.078 1.849 1 97.38 35 PHE B N 1
ATOM 1500 C CA . PHE B 1 35 ? -8.117 -6.117 2.564 1 97.38 35 PHE B CA 1
ATOM 1501 C C . PHE B 1 35 ? -6.645 -5.754 2.709 1 97.38 35 PHE B C 1
ATOM 1503 O O . PHE B 1 35 ? -6.184 -4.773 2.121 1 97.38 35 PHE B O 1
ATOM 1510 N N . GLN B 1 36 ? -5.961 -6.457 3.516 1 98.44 36 GLN B N 1
ATOM 1511 C CA . GLN B 1 36 ? -4.555 -6.195 3.795 1 98.44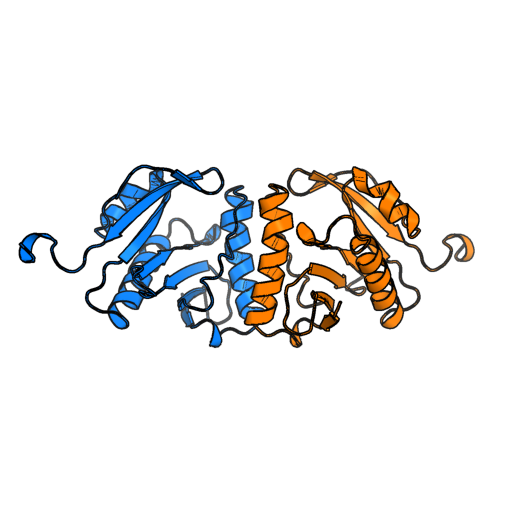 36 GLN B CA 1
ATOM 1512 C C . GLN B 1 36 ? -3.656 -6.832 2.736 1 98.44 36 GLN B C 1
ATOM 1514 O O . GLN B 1 36 ? -3.123 -7.926 2.945 1 98.44 36 GLN B O 1
ATOM 1519 N N . ASP B 1 37 ? -3.453 -6.133 1.646 1 98.5 37 ASP B N 1
ATOM 1520 C CA . ASP B 1 37 ? -2.586 -6.629 0.582 1 98.5 37 ASP B CA 1
ATOM 1521 C C . ASP B 1 37 ? -1.146 -6.773 1.069 1 98.5 37 ASP B C 1
ATOM 1523 O O . ASP B 1 37 ? -0.484 -7.77 0.778 1 98.5 37 ASP B O 1
ATOM 1527 N N . LEU B 1 38 ? -0.603 -5.75 1.764 1 98.69 38 LEU B N 1
ATOM 1528 C CA . LEU B 1 38 ? 0.713 -5.875 2.381 1 98.69 38 LEU B CA 1
ATOM 1529 C C . LEU B 1 38 ? 0.664 -6.812 3.582 1 98.69 38 LEU B C 1
ATOM 1531 O O . LEU B 1 38 ? 0.515 -6.363 4.719 1 98.69 38 LEU B O 1
ATOM 1535 N N . ASP B 1 39 ? 0.842 -8.055 3.312 1 97.56 39 ASP B N 1
ATOM 1536 C CA . ASP B 1 39 ? 0.521 -9.117 4.262 1 97.56 39 ASP B CA 1
ATOM 1537 C C . ASP B 1 39 ? 1.77 -9.586 5.004 1 97.56 39 ASP B C 1
ATOM 1539 O O . ASP B 1 39 ? 1.728 -10.578 5.734 1 97.56 39 ASP B O 1
ATOM 1543 N N . GLY B 1 40 ? 2.879 -8.969 4.805 1 97.38 40 GLY B N 1
ATOM 1544 C CA . GLY B 1 40 ? 4.102 -9.305 5.52 1 97.38 40 GLY B CA 1
ATOM 1545 C C . GLY B 1 40 ? 4.938 -10.359 4.812 1 97.38 40 GLY B C 1
ATOM 1546 O O . GLY B 1 40 ? 6.043 -10.68 5.25 1 97.38 40 GLY B O 1
ATOM 1547 N N . ARG B 1 41 ? 4.543 -10.844 3.666 1 96.94 41 ARG B N 1
ATOM 1548 C CA . ARG B 1 41 ? 5.242 -11.945 3.008 1 96.94 41 ARG B CA 1
ATOM 1549 C C . ARG B 1 41 ? 6.184 -11.422 1.929 1 96.94 41 ARG B C 1
ATOM 1551 O O . ARG B 1 41 ? 7.109 -12.125 1.511 1 96.94 41 ARG B O 1
ATOM 1558 N N . ASP B 1 42 ? 5.988 -10.188 1.477 1 98.56 42 ASP B N 1
ATOM 1559 C CA . ASP B 1 42 ? 6.727 -9.641 0.342 1 98.56 42 ASP B CA 1
ATOM 1560 C C . ASP B 1 42 ? 8.234 -9.75 0.562 1 98.56 42 ASP B C 1
ATOM 1562 O O . ASP B 1 42 ? 8.984 -10.055 -0.369 1 98.56 42 ASP B O 1
ATOM 1566 N N . PRO B 1 43 ? 8.719 -9.578 1.812 1 98.19 43 PRO B N 1
ATOM 1567 C CA . PRO B 1 43 ? 10.172 -9.625 2.018 1 98.19 43 PRO B CA 1
ATOM 1568 C C . PRO B 1 43 ? 10.758 -11.008 1.729 1 98.19 43 PRO B C 1
ATOM 1570 O O . PRO B 1 43 ? 11.969 -11.133 1.53 1 98.19 43 PRO B O 1
ATOM 1573 N N . PHE B 1 44 ? 9.906 -12 1.635 1 96.75 44 PHE B N 1
ATOM 1574 C CA . PHE B 1 44 ? 10.406 -13.359 1.481 1 96.75 44 PHE B CA 1
ATOM 1575 C C . PHE B 1 44 ? 10.078 -13.898 0.095 1 96.75 44 PHE B C 1
ATOM 1577 O O . PHE B 1 44 ? 10.297 -15.086 -0.181 1 96.75 44 PHE B O 1
ATOM 1584 N N . CYS B 1 45 ? 9.586 -13.062 -0.738 1 98.19 45 CYS B N 1
ATOM 1585 C CA . CYS B 1 45 ? 9.094 -13.508 -2.039 1 98.19 45 CYS B CA 1
ATOM 1586 C C . CYS B 1 45 ? 9.938 -12.922 -3.166 1 98.19 45 CYS B C 1
ATOM 1588 O O . CYS B 1 45 ? 10.742 -12.016 -2.939 1 98.19 45 CYS B O 1
ATOM 1590 N N . TRP B 1 46 ? 9.742 -13.516 -4.324 1 98.38 46 TRP B N 1
ATOM 1591 C CA . TRP B 1 46 ? 10.195 -12.93 -5.582 1 98.38 46 TRP B CA 1
ATOM 1592 C C . TRP B 1 46 ? 9.094 -12.094 -6.223 1 98.38 46 TRP B C 1
ATOM 1594 O O . TRP B 1 46 ? 7.91 -12.422 -6.102 1 98.38 46 TRP B O 1
ATOM 1604 N N . HIS B 1 47 ? 9.477 -11.086 -6.891 1 98.88 47 HIS B N 1
ATOM 1605 C CA . HIS B 1 47 ? 8.562 -10.141 -7.523 1 98.88 47 HIS B CA 1
ATOM 1606 C C . HIS B 1 47 ? 8.852 -10.008 -9.016 1 98.88 47 HIS B C 1
ATOM 1608 O O . HIS B 1 47 ? 9.969 -9.656 -9.406 1 98.88 47 HIS B O 1
ATOM 1614 N N . LEU B 1 48 ? 7.887 -10.297 -9.812 1 98.88 48 LEU B N 1
ATOM 1615 C CA . LEU B 1 48 ? 8.008 -10.133 -11.258 1 98.88 48 LEU B CA 1
ATOM 1616 C C . LEU B 1 48 ? 7.352 -8.836 -11.711 1 98.88 48 LEU B C 1
ATOM 1618 O O . LEU B 1 48 ? 6.18 -8.594 -11.414 1 98.88 48 LEU B O 1
ATOM 1622 N N . ALA B 1 49 ? 8.086 -8.008 -12.344 1 98.81 49 ALA B N 1
ATOM 1623 C CA . ALA B 1 49 ? 7.559 -6.824 -13.016 1 98.81 49 ALA B CA 1
ATOM 1624 C C . ALA B 1 49 ? 7.652 -6.965 -14.531 1 98.81 49 ALA B C 1
ATOM 1626 O O . ALA B 1 49 ? 8.711 -7.297 -15.07 1 98.81 49 ALA B O 1
ATOM 1627 N N . VAL B 1 50 ? 6.555 -6.762 -15.164 1 98.69 50 VAL B N 1
ATOM 1628 C CA . VAL B 1 50 ? 6.512 -6.773 -16.625 1 98.69 50 VAL B CA 1
ATOM 1629 C C . VAL B 1 50 ? 6.242 -5.363 -17.141 1 98.69 50 VAL B C 1
ATOM 1631 O O . VAL B 1 50 ? 5.242 -4.738 -16.781 1 98.69 50 VAL B O 1
ATOM 1634 N N . ARG B 1 51 ? 7.098 -4.902 -17.984 1 98.19 51 ARG B N 1
ATOM 1635 C CA . ARG B 1 51 ? 6.984 -3.568 -18.562 1 98.19 51 ARG B CA 1
ATOM 1636 C C . ARG B 1 51 ? 7.008 -3.633 -20.078 1 98.19 51 ARG B C 1
ATOM 1638 O O . ARG B 1 51 ? 7.406 -4.645 -20.656 1 98.19 51 ARG B O 1
ATOM 1645 N N . ASP B 1 52 ? 6.457 -2.537 -20.719 1 96.31 52 ASP B N 1
ATOM 1646 C CA . ASP B 1 52 ? 6.449 -2.502 -22.172 1 96.31 52 ASP B CA 1
ATOM 1647 C C . ASP B 1 52 ? 7.867 -2.387 -22.734 1 96.31 52 ASP B C 1
ATOM 1649 O O . ASP B 1 52 ? 8.148 -2.869 -23.828 1 96.31 52 ASP B O 1
ATOM 1653 N N . ARG B 1 53 ? 8.742 -1.664 -22.047 1 95.88 53 ARG B N 1
ATOM 1654 C CA . ARG B 1 53 ? 10.164 -1.496 -22.312 1 95.88 53 ARG B CA 1
ATOM 1655 C C . ARG B 1 53 ? 10.93 -1.246 -21.016 1 95.88 53 ARG B C 1
ATOM 1657 O O . ARG B 1 53 ? 10.336 -0.939 -19.984 1 95.88 53 ARG B O 1
ATOM 1664 N N . PRO B 1 54 ? 12.281 -1.431 -21.078 1 92.62 54 PRO B N 1
ATOM 1665 C CA . PRO B 1 54 ? 13.023 -1.099 -19.859 1 92.62 54 PRO B CA 1
ATOM 1666 C C . PRO B 1 54 ? 12.742 0.318 -19.359 1 92.62 54 PRO B C 1
ATOM 1668 O O . PRO B 1 54 ? 12.898 1.282 -20.125 1 92.62 54 PRO B O 1
ATOM 1671 N N . GLY B 1 55 ? 12.32 0.396 -18.156 1 91.88 55 GLY B N 1
ATOM 1672 C CA . GLY B 1 55 ? 12.031 1.701 -17.594 1 91.88 55 GLY B CA 1
ATOM 1673 C C . GLY B 1 55 ? 10.68 2.248 -18.016 1 91.88 55 GLY B C 1
ATOM 1674 O O . GLY B 1 55 ? 10.32 3.373 -17.656 1 91.88 55 GLY B O 1
ATOM 1675 N N . GLY B 1 56 ? 9.977 1.426 -18.719 1 95.88 56 GLY B N 1
ATOM 1676 C CA . GLY B 1 56 ? 8.688 1.864 -19.234 1 95.88 56 GLY B CA 1
ATOM 1677 C C . GLY B 1 56 ? 7.547 1.604 -18.266 1 95.88 56 GLY B C 1
ATOM 1678 O O . GLY B 1 56 ? 7.75 1.547 -17.062 1 95.88 56 GLY B O 1
ATOM 1679 N N . GLU B 1 57 ? 6.344 1.531 -18.844 1 96.5 57 GLU B N 1
ATOM 1680 C CA . GLU B 1 57 ? 5.125 1.407 -18.047 1 96.5 57 GLU B CA 1
ATOM 1681 C C . GLU B 1 57 ? 4.965 -0.007 -17.5 1 96.5 57 GLU B C 1
ATOM 1683 O O . GLU B 1 57 ? 5.223 -0.985 -18.203 1 96.5 57 GLU B O 1
ATOM 1688 N N . LEU B 1 58 ? 4.594 -0.063 -16.281 1 97.94 58 LEU B N 1
ATOM 1689 C CA . LEU B 1 58 ? 4.285 -1.352 -15.672 1 97.94 58 LEU B CA 1
ATOM 1690 C C . LEU B 1 58 ? 3.004 -1.936 -16.25 1 97.94 58 LEU B C 1
ATOM 1692 O O . LEU B 1 58 ? 1.943 -1.31 -16.172 1 97.94 58 LEU B O 1
ATOM 1696 N N . LEU B 1 59 ? 3.021 -3.143 -16.781 1 98.5 59 LEU B N 1
ATOM 1697 C CA . LEU B 1 59 ? 1.888 -3.783 -17.438 1 98.5 59 LEU B CA 1
ATOM 1698 C C . LEU B 1 59 ? 1.385 -4.969 -16.625 1 98.5 59 LEU B C 1
ATOM 1700 O O . LEU B 1 59 ? 0.208 -5.328 -16.703 1 98.5 59 LEU B O 1
ATOM 1704 N N . GLY B 1 60 ? 2.291 -5.559 -15.93 1 98.81 60 GLY B N 1
ATOM 1705 C CA . GLY B 1 60 ? 1.943 -6.738 -15.156 1 98.81 60 GLY B CA 1
ATOM 1706 C C . GLY B 1 60 ? 2.83 -6.938 -13.938 1 98.81 60 GLY B C 1
ATOM 1707 O O . GLY B 1 60 ? 3.918 -6.367 -13.859 1 98.81 60 GLY B O 1
ATOM 1708 N N . TYR B 1 61 ? 2.396 -7.719 -13.062 1 98.94 61 TYR B N 1
ATOM 1709 C CA . TYR B 1 61 ? 3.107 -8.031 -11.828 1 98.94 61 TYR B CA 1
ATOM 1710 C C . TYR B 1 61 ? 2.695 -9.391 -11.289 1 98.94 61 TYR B C 1
ATOM 1712 O O . TYR B 1 61 ? 1.549 -9.812 -11.453 1 98.94 61 TYR B O 1
ATOM 1720 N N . ALA B 1 62 ? 3.572 -10.07 -10.625 1 98.94 62 ALA B N 1
ATOM 1721 C CA . ALA B 1 62 ? 3.301 -11.312 -9.906 1 98.94 62 ALA B CA 1
ATOM 1722 C C . ALA B 1 62 ? 4.219 -11.453 -8.695 1 98.94 62 ALA B C 1
ATOM 1724 O O . ALA B 1 62 ? 5.355 -10.977 -8.711 1 98.94 62 ALA B O 1
ATOM 1725 N N . ARG B 1 63 ? 3.764 -12.102 -7.703 1 98.88 63 ARG B N 1
ATOM 1726 C CA . ARG B 1 63 ? 4.551 -12.461 -6.527 1 98.88 63 ARG B CA 1
ATOM 1727 C C . ARG B 1 63 ? 4.676 -13.977 -6.395 1 98.88 63 ARG B C 1
ATOM 1729 O O . ARG B 1 63 ? 3.697 -14.703 -6.574 1 98.88 63 ARG B O 1
ATOM 1736 N N . CYS B 1 64 ? 5.844 -14.43 -6.16 1 98 64 CYS B N 1
ATOM 1737 C CA . CYS B 1 64 ? 6.137 -15.844 -5.949 1 98 64 CYS B CA 1
ATOM 1738 C C . CYS B 1 64 ? 6.895 -16.047 -4.645 1 98 64 CYS B C 1
ATOM 1740 O O . CYS B 1 64 ? 7.922 -15.414 -4.406 1 98 64 CYS B O 1
ATOM 1742 N N . CYS B 1 65 ? 6.391 -16.922 -3.842 1 97.25 65 CYS B N 1
ATOM 1743 C CA . CYS B 1 65 ? 7.039 -17.25 -2.576 1 97.25 65 CYS B CA 1
ATOM 1744 C C . CYS B 1 65 ? 7.426 -18.719 -2.521 1 97.25 65 CYS B C 1
ATOM 1746 O O . CYS B 1 65 ? 6.602 -19.594 -2.807 1 97.25 65 CYS B O 1
ATOM 1748 N N . GLY B 1 66 ? 8.672 -18.969 -2.193 1 96.06 66 GLY B N 1
ATOM 1749 C CA . GLY B 1 66 ? 9.055 -20.344 -1.946 1 96.06 66 GLY B CA 1
ATOM 1750 C C . GLY B 1 66 ? 8.453 -20.922 -0.679 1 96.06 66 GLY B C 1
ATOM 1751 O O . GLY B 1 66 ? 7.84 -20.188 0.106 1 96.06 66 GLY B O 1
ATOM 1752 N N . PRO B 1 67 ? 8.617 -22.297 -0.57 1 95.06 67 PRO B N 1
ATOM 1753 C CA . PRO B 1 67 ? 8.148 -22.891 0.682 1 95.06 67 PRO B CA 1
ATOM 1754 C C . PRO B 1 67 ? 8.867 -22.344 1.908 1 95.06 67 PRO B C 1
ATOM 1756 O O . PRO B 1 67 ? 10.055 -22 1.836 1 95.06 67 PRO B O 1
ATOM 1759 N N . ARG B 1 68 ? 8.078 -22.125 2.938 1 91.56 68 ARG B N 1
ATOM 1760 C CA . ARG B 1 68 ? 8.648 -21.578 4.164 1 91.56 68 ARG B CA 1
ATOM 1761 C C . ARG B 1 68 ? 7.891 -22.078 5.391 1 91.56 68 ARG B C 1
ATOM 1763 O O . ARG B 1 68 ? 6.66 -22.062 5.418 1 91.56 68 ARG B O 1
ATOM 1770 N N . ASP B 1 69 ? 8.664 -22.5 6.367 1 90.75 69 ASP B N 1
ATOM 1771 C CA . ASP B 1 69 ? 8.117 -22.906 7.66 1 90.75 69 ASP B CA 1
ATOM 1772 C C . ASP B 1 69 ? 6.973 -23.906 7.484 1 90.75 69 ASP B C 1
ATOM 1774 O O . ASP B 1 69 ? 5.898 -23.734 8.062 1 90.75 69 ASP B O 1
ATOM 1778 N N . GLY B 1 70 ? 7.086 -24.859 6.609 1 86.25 70 GLY B N 1
ATOM 1779 C CA . GLY B 1 70 ? 6.105 -25.922 6.41 1 86.25 70 GLY B CA 1
ATOM 1780 C C . GLY B 1 70 ? 5.016 -25.547 5.426 1 86.25 70 GLY B C 1
ATOM 1781 O O . GLY B 1 70 ? 4.211 -26.391 5.027 1 86.25 70 GLY B O 1
ATOM 1782 N N . ALA B 1 71 ? 4.977 -24.266 5.105 1 87.12 71 ALA B N 1
ATOM 1783 C CA . ALA B 1 71 ? 3.998 -23.812 4.117 1 87.12 71 ALA B CA 1
ATOM 1784 C C . ALA B 1 71 ? 4.5 -24.062 2.697 1 87.12 71 ALA B C 1
ATOM 1786 O O . ALA B 1 71 ? 5.688 -23.891 2.414 1 87.12 71 ALA B O 1
ATOM 1787 N N . PRO B 1 72 ? 3.627 -24.547 1.814 1 92.06 72 PRO B N 1
ATOM 1788 C CA . PRO B 1 72 ? 4.031 -24.734 0.421 1 92.06 72 PRO B CA 1
ATOM 1789 C C . PRO B 1 72 ? 4.363 -23.438 -0.291 1 92.06 72 PRO B C 1
ATOM 1791 O O . PRO B 1 72 ? 4.184 -22.344 0.279 1 92.06 72 PRO B O 1
ATOM 1794 N N . ALA B 1 73 ? 4.965 -23.594 -1.467 1 97.44 73 ALA B N 1
ATOM 1795 C CA . ALA B 1 73 ? 5.16 -22.438 -2.332 1 97.44 73 ALA B CA 1
ATOM 1796 C C . ALA B 1 73 ? 3.824 -21.828 -2.732 1 97.44 73 ALA B C 1
ATOM 1798 O O . ALA B 1 73 ? 2.818 -22.531 -2.85 1 97.44 73 ALA B O 1
ATOM 1799 N N . PHE B 1 74 ? 3.861 -20.562 -2.893 1 98.19 74 PHE B N 1
ATOM 1800 C CA . PHE B 1 74 ? 2.648 -19.828 -3.227 1 98.19 74 PHE B CA 1
ATOM 1801 C C . PHE B 1 74 ? 2.918 -18.812 -4.336 1 98.19 74 PHE B C 1
ATOM 1803 O O . PHE B 1 74 ? 3.947 -18.141 -4.328 1 98.19 74 PHE B O 1
ATOM 1810 N N . ILE B 1 75 ? 2.057 -18.797 -5.312 1 98.5 75 ILE B N 1
ATOM 1811 C CA . ILE B 1 75 ? 2.117 -17.766 -6.336 1 98.5 75 ILE B CA 1
ATOM 1812 C C . ILE B 1 75 ? 0.818 -16.953 -6.336 1 98.5 75 ILE B C 1
ATOM 1814 O O . ILE B 1 75 ? -0.25 -17.5 -6.035 1 98.5 75 ILE B O 1
ATOM 1818 N N . GLY B 1 76 ? 0.915 -15.727 -6.574 1 98.38 76 GLY B N 1
ATOM 1819 C CA . GLY B 1 76 ? -0.275 -14.891 -6.59 1 98.38 76 GLY B CA 1
ATOM 1820 C C . GLY B 1 76 ? 0.036 -13.422 -6.77 1 98.38 76 GLY B C 1
ATOM 1821 O O . GLY B 1 76 ? 1.027 -13.062 -7.41 1 98.38 76 GLY B O 1
ATOM 1822 N N . ARG B 1 77 ? -0.967 -12.586 -6.379 1 98.56 77 ARG B N 1
ATOM 1823 C CA . ARG B 1 77 ? -0.915 -11.141 -6.57 1 98.56 77 ARG B CA 1
ATOM 1824 C C . ARG B 1 77 ? -0.646 -10.789 -8.031 1 98.56 77 ARG B C 1
ATOM 1826 O O . ARG B 1 77 ? 0.208 -9.953 -8.328 1 98.56 77 ARG B O 1
ATOM 1833 N N . PHE B 1 78 ? -1.279 -11.547 -8.82 1 98.69 78 PHE B N 1
ATOM 1834 C CA . PHE B 1 78 ? -1.183 -11.266 -10.25 1 98.69 78 PHE B CA 1
ATOM 1835 C C . PHE B 1 78 ? -1.947 -10 -10.602 1 98.69 78 PHE B C 1
ATOM 1837 O O . PHE B 1 78 ? -3.121 -9.852 -10.258 1 98.69 78 PHE B O 1
ATOM 1844 N N . VAL B 1 79 ? -1.282 -9.125 -11.25 1 98.62 79 VAL B N 1
ATOM 1845 C CA . VAL B 1 79 ? -1.914 -7.898 -11.719 1 98.62 79 VAL B CA 1
ATOM 1846 C C . VAL B 1 79 ? -1.597 -7.691 -13.195 1 98.62 79 VAL B C 1
ATOM 1848 O O . VAL B 1 79 ? -0.448 -7.844 -13.625 1 98.62 79 VAL B O 1
ATOM 1851 N N . VAL B 1 80 ? -2.562 -7.434 -13.906 1 98.5 80 VAL B N 1
ATOM 1852 C CA . VAL B 1 80 ? -2.424 -6.996 -15.297 1 98.5 80 VAL B CA 1
ATOM 1853 C C . VAL B 1 80 ? -3.066 -5.621 -15.469 1 98.5 80 VAL B C 1
ATOM 1855 O O . VAL B 1 80 ? -4.215 -5.414 -15.078 1 98.5 80 VAL B O 1
ATOM 1858 N N . ALA B 1 81 ? -2.307 -4.711 -15.992 1 98.19 81 ALA B N 1
ATOM 1859 C CA . ALA B 1 81 ? -2.844 -3.381 -16.266 1 98.19 81 ALA B CA 1
ATOM 1860 C C . ALA B 1 81 ? -4.078 -3.459 -17.156 1 98.19 81 ALA B C 1
ATOM 1862 O O . ALA B 1 81 ? -4.133 -4.277 -18.078 1 98.19 81 ALA B O 1
ATOM 1863 N N . PRO B 1 82 ? -5.012 -2.545 -16.891 1 96.81 82 PRO B N 1
ATOM 1864 C CA . PRO B 1 82 ? -6.219 -2.562 -17.734 1 96.81 82 PRO B CA 1
ATOM 1865 C C . PRO B 1 82 ? -5.902 -2.512 -19.219 1 96.81 82 PRO B C 1
ATOM 1867 O O . PRO B 1 82 ? -6.484 -3.264 -20.016 1 96.81 82 PRO B O 1
ATOM 1870 N N . ALA B 1 83 ? -4.965 -1.746 -19.625 1 94.19 83 ALA B N 1
ATOM 1871 C CA . ALA B 1 83 ? -4.629 -1.542 -21.031 1 94.19 83 ALA B CA 1
ATOM 1872 C C . ALA B 1 83 ? -3.973 -2.783 -21.625 1 94.19 83 ALA B C 1
ATOM 1874 O O . ALA B 1 83 ? -3.861 -2.912 -22.844 1 94.19 83 ALA B O 1
ATOM 1875 N N . ALA B 1 84 ? -3.529 -3.705 -20.812 1 96.44 84 ALA B N 1
ATOM 1876 C CA . ALA B 1 84 ? -2.795 -4.875 -21.297 1 96.44 84 ALA B CA 1
ATOM 1877 C C . ALA B 1 84 ? -3.631 -6.141 -21.156 1 96.44 84 ALA B C 1
ATOM 1879 O O . ALA B 1 84 ? -3.143 -7.246 -21.406 1 96.44 84 ALA B O 1
ATOM 1880 N N . ARG B 1 85 ? -4.848 -5.973 -20.766 1 96.38 85 ARG B N 1
ATOM 1881 C CA . ARG B 1 85 ? -5.707 -7.137 -20.562 1 96.38 85 ARG B CA 1
ATOM 1882 C C . ARG B 1 85 ? -6.219 -7.672 -21.906 1 96.38 85 ARG B C 1
ATOM 1884 O O . ARG B 1 85 ? -6.273 -6.941 -22.891 1 96.38 85 ARG B O 1
ATOM 1891 N N . GLY B 1 86 ? -6.5 -9.008 -21.859 1 94.69 86 GLY B N 1
ATOM 1892 C CA . GLY B 1 86 ? -6.984 -9.641 -23.078 1 94.69 86 GLY B CA 1
ATOM 1893 C C . GLY B 1 86 ? -5.879 -9.961 -24.062 1 94.69 86 GLY B C 1
ATOM 1894 O O . GLY B 1 86 ? -6.148 -10.328 -25.203 1 94.69 86 GLY B O 1
ATOM 1895 N N . LEU B 1 87 ? -4.664 -9.844 -23.672 1 94.38 87 LEU B N 1
ATOM 1896 C CA . LEU B 1 87 ? -3.529 -10.055 -24.562 1 94.38 87 LEU B CA 1
ATOM 1897 C C . LEU B 1 87 ? -2.713 -11.266 -24.125 1 94.38 87 LEU B C 1
ATOM 1899 O O . LEU B 1 87 ? -1.587 -11.461 -24.594 1 94.38 87 LEU B O 1
ATOM 1903 N N . GLY B 1 88 ? -3.252 -11.984 -23.172 1 96.38 88 GLY B N 1
ATOM 1904 C CA . GLY B 1 88 ? -2.602 -13.219 -22.75 1 96.38 88 GLY B CA 1
ATOM 1905 C C . GLY B 1 88 ? -1.574 -13.016 -21.656 1 96.38 88 GLY B C 1
ATOM 1906 O O . GLY B 1 88 ? -0.894 -13.953 -21.25 1 96.38 88 GLY B O 1
ATOM 1907 N N . LEU B 1 89 ? -1.392 -11.852 -21.141 1 97.69 89 LEU B N 1
ATOM 1908 C CA . LEU B 1 89 ? -0.363 -11.555 -20.156 1 97.69 89 LEU B CA 1
ATOM 1909 C C . LEU B 1 89 ? -0.616 -12.312 -18.859 1 97.69 89 LEU B C 1
ATOM 1911 O O . LEU B 1 89 ? 0.329 -12.727 -18.188 1 97.69 89 LEU B O 1
ATOM 1915 N N . GLY B 1 90 ? -1.879 -12.492 -18.516 1 98.06 90 GLY B N 1
ATOM 1916 C CA . GLY B 1 90 ? -2.197 -13.281 -17.344 1 98.06 90 GLY B CA 1
ATOM 1917 C C . GLY B 1 90 ? -1.621 -14.68 -17.391 1 98.06 90 GLY B C 1
ATOM 1918 O O . GLY B 1 90 ? -1.005 -15.133 -16.422 1 98.06 90 GLY B O 1
ATOM 1919 N N . ARG B 1 91 ? -1.827 -15.305 -18.469 1 98.06 91 ARG B N 1
ATOM 1920 C CA . ARG B 1 91 ? -1.294 -16.656 -18.656 1 98.06 91 ARG B CA 1
ATOM 1921 C C . ARG B 1 91 ? 0.228 -16.656 -18.562 1 98.06 91 ARG B C 1
ATOM 1923 O O . ARG B 1 91 ? 0.813 -17.562 -17.969 1 98.06 91 ARG B O 1
ATOM 1930 N N . ARG B 1 92 ? 0.809 -15.688 -19.125 1 98.06 92 ARG B N 1
ATOM 1931 C CA . ARG B 1 92 ? 2.266 -15.594 -19.109 1 98.06 92 ARG B CA 1
ATOM 1932 C C . ARG B 1 92 ? 2.783 -15.383 -17.688 1 98.06 92 ARG B C 1
ATOM 1934 O O . ARG B 1 92 ? 3.818 -15.938 -17.312 1 98.06 92 ARG B O 1
ATOM 1941 N N . LEU B 1 93 ? 2.092 -14.57 -16.938 1 98.75 93 LEU B N 1
ATOM 1942 C CA . LEU B 1 93 ? 2.488 -14.336 -15.547 1 98.75 93 LEU B CA 1
ATOM 1943 C C . LEU B 1 93 ? 2.459 -15.633 -14.75 1 98.75 93 LEU B C 1
ATOM 1945 O O . LEU B 1 93 ? 3.385 -15.922 -13.984 1 98.75 93 LEU B O 1
ATOM 1949 N N . VAL B 1 94 ? 1.416 -16.422 -14.938 1 98.56 94 VAL B N 1
ATOM 1950 C CA . VAL B 1 94 ? 1.301 -17.688 -14.219 1 98.56 94 VAL B CA 1
ATOM 1951 C C . VAL B 1 94 ? 2.418 -18.641 -14.648 1 98.56 94 VAL B C 1
ATOM 1953 O O . VAL B 1 94 ? 3.111 -19.219 -13.812 1 98.56 94 VAL B O 1
ATOM 1956 N N . ALA B 1 95 ? 2.621 -18.75 -15.938 1 98.19 95 ALA B N 1
ATOM 1957 C CA . ALA B 1 95 ? 3.656 -19.625 -16.453 1 98.19 95 ALA B CA 1
ATOM 1958 C C . ALA B 1 95 ? 5.035 -19.234 -15.938 1 98.19 95 ALA B C 1
ATOM 1960 O O . ALA B 1 95 ? 5.812 -20.094 -15.508 1 98.19 95 ALA B O 1
ATOM 1961 N N . GLU B 1 96 ? 5.328 -17.953 -15.992 1 98.25 96 GLU B N 1
ATOM 1962 C CA . GLU B 1 96 ? 6.605 -17.453 -15.484 1 98.25 96 GLU B CA 1
ATOM 1963 C C . GLU B 1 96 ? 6.754 -17.734 -13.992 1 98.25 96 GLU B C 1
ATOM 1965 O O . GLU B 1 96 ? 7.848 -18.047 -13.516 1 98.25 96 GLU B O 1
ATOM 1970 N N . SER B 1 97 ? 5.68 -17.562 -13.266 1 98.56 97 SER B N 1
ATOM 1971 C CA . SER B 1 97 ? 5.711 -17.812 -11.828 1 98.56 97 SER B CA 1
ATOM 1972 C C . SER B 1 97 ? 6.004 -19.281 -11.531 1 98.56 97 SER B C 1
ATOM 1974 O O . SER B 1 97 ? 6.828 -19.594 -10.664 1 98.56 97 SER B O 1
ATOM 1976 N N . LEU B 1 98 ? 5.344 -20.141 -12.234 1 97.25 98 LEU B N 1
ATOM 1977 C CA . LEU B 1 98 ? 5.582 -21.578 -12.055 1 97.25 98 LEU B CA 1
ATOM 1978 C C . LEU B 1 98 ? 7.023 -21.938 -12.406 1 97.25 98 LEU B C 1
ATOM 1980 O O . LEU B 1 98 ? 7.664 -22.719 -11.703 1 97.25 98 LEU B O 1
ATOM 1984 N N . ARG B 1 99 ? 7.516 -21.375 -13.477 1 96.75 99 ARG B N 1
ATOM 1985 C CA . ARG B 1 99 ? 8.906 -21.578 -13.852 1 96.75 99 ARG B CA 1
ATOM 1986 C C . ARG B 1 99 ? 9.852 -21.125 -12.75 1 96.75 99 ARG B C 1
ATOM 1988 O O . ARG B 1 99 ? 10.82 -21.812 -12.43 1 96.75 99 ARG B O 1
ATOM 1995 N N . GLN B 1 100 ? 9.562 -19.984 -12.172 1 97.44 100 GLN B N 1
ATOM 1996 C CA . GLN B 1 100 ? 10.391 -19.406 -11.117 1 97.44 100 GLN B CA 1
ATOM 1997 C C . GLN B 1 100 ? 10.422 -20.328 -9.891 1 97.44 100 GLN B C 1
ATOM 1999 O O . GLN B 1 100 ? 11.492 -20.578 -9.328 1 97.44 100 GLN B O 1
ATOM 2004 N N . VAL B 1 101 ? 9.289 -20.781 -9.461 1 95.75 101 VAL B N 1
ATOM 2005 C CA . VAL B 1 101 ? 9.219 -21.688 -8.312 1 95.75 101 VAL B CA 1
ATOM 2006 C C . VAL B 1 101 ? 10.016 -22.953 -8.602 1 95.75 101 VAL B C 1
ATOM 2008 O O . VAL B 1 101 ? 10.82 -23.391 -7.77 1 95.75 101 VAL B O 1
ATOM 2011 N N . THR B 1 102 ? 9.789 -23.5 -9.734 1 92.75 102 THR B N 1
ATOM 2012 C CA . THR B 1 102 ? 10.445 -24.75 -10.102 1 92.75 102 THR B CA 1
ATOM 2013 C C . THR B 1 102 ? 11.961 -24.578 -10.141 1 92.75 102 THR B C 1
ATOM 2015 O O . THR B 1 102 ? 12.711 -25.469 -9.727 1 92.75 102 THR B O 1
ATOM 2018 N N . LEU B 1 103 ? 12.391 -23.469 -10.656 1 94.81 103 LEU B N 1
ATOM 2019 C CA . LEU B 1 103 ? 13.812 -23.172 -10.781 1 94.81 103 LEU B CA 1
ATOM 2020 C C . LEU B 1 103 ? 14.484 -23.141 -9.414 1 94.81 103 LEU B C 1
ATOM 2022 O O . LEU B 1 103 ? 15.594 -23.656 -9.25 1 94.81 103 LEU B O 1
ATOM 2026 N N . HIS B 1 104 ? 13.828 -22.656 -8.43 1 95.62 104 HIS B N 1
ATOM 2027 C CA . HIS B 1 104 ? 14.445 -22.453 -7.125 1 95.62 104 HIS B CA 1
ATOM 2028 C C . HIS B 1 104 ? 14.07 -23.562 -6.148 1 95.62 104 HIS B C 1
ATOM 2030 O O . HIS B 1 104 ? 14.805 -23.828 -5.195 1 95.62 104 HIS B O 1
ATOM 2036 N N . HIS B 1 105 ? 12.938 -24.109 -6.379 1 94.19 105 HIS B N 1
ATOM 2037 C CA . HIS B 1 105 ? 12.43 -25.188 -5.531 1 94.19 105 HIS B CA 1
ATOM 2038 C C . HIS B 1 105 ? 11.797 -26.297 -6.367 1 94.19 105 HIS B C 1
ATOM 2040 O O . HIS B 1 105 ? 10.57 -26.438 -6.395 1 94.19 105 HIS B O 1
ATOM 2046 N N . PRO B 1 106 ? 12.672 -27.156 -6.777 1 90.75 106 PRO B N 1
ATOM 2047 C CA . PRO B 1 106 ? 12.117 -28.234 -7.59 1 90.75 106 PRO B CA 1
ATOM 2048 C C . PRO B 1 106 ? 11.312 -29.234 -6.762 1 90.75 106 PRO B C 1
ATOM 2050 O O . PRO B 1 106 ? 11.633 -29.484 -5.594 1 90.75 106 PRO B O 1
ATOM 2053 N N . HIS B 1 107 ? 10.258 -29.703 -7.273 1 88.75 107 HIS B N 1
ATOM 2054 C CA . HIS B 1 107 ? 9.469 -30.812 -6.742 1 88.75 107 HIS B CA 1
ATOM 2055 C C . HIS B 1 107 ? 8.648 -30.375 -5.535 1 88.75 107 HIS B C 1
ATOM 2057 O O . HIS B 1 107 ? 8.539 -31.125 -4.555 1 88.75 107 HIS B O 1
ATOM 2063 N N . VAL B 1 108 ? 8.266 -29.125 -5.504 1 93.25 108 VAL B N 1
ATOM 2064 C CA . VAL B 1 108 ? 7.379 -28.672 -4.441 1 93.25 108 VAL B CA 1
ATOM 2065 C C . VAL B 1 108 ? 5.992 -28.375 -5.016 1 93.25 108 VAL B C 1
ATOM 2067 O O . VAL B 1 108 ? 5.867 -28 -6.184 1 93.25 108 VAL B O 1
ATOM 2070 N N . ASP B 1 109 ? 5.004 -28.625 -4.164 1 95.25 109 ASP B N 1
ATOM 2071 C CA . ASP B 1 109 ? 3.662 -28.188 -4.539 1 95.25 109 ASP B CA 1
ATOM 2072 C C . ASP B 1 109 ? 3.566 -26.672 -4.578 1 95.25 109 ASP B C 1
ATOM 2074 O O . ASP B 1 109 ? 4.273 -25.969 -3.842 1 95.25 109 ASP B O 1
ATOM 2078 N N . VAL B 1 110 ? 2.752 -26.219 -5.453 1 97.44 110 VAL B N 1
ATOM 2079 C CA . VAL B 1 110 ? 2.492 -24.797 -5.559 1 97.44 110 VAL B CA 1
ATOM 2080 C C . VAL B 1 110 ? 1.021 -24.516 -5.262 1 97.44 110 VAL B C 1
ATOM 2082 O O . VAL B 1 110 ? 0.136 -25.188 -5.789 1 97.44 110 VAL B O 1
ATOM 2085 N N . MET B 1 111 ? 0.779 -23.562 -4.383 1 98.06 111 MET B N 1
ATOM 2086 C CA . MET B 1 111 ? -0.591 -23.203 -4.027 1 98.06 111 MET B CA 1
ATOM 2087 C C . MET B 1 111 ? -0.91 -21.781 -4.457 1 98.06 111 MET B C 1
ATOM 2089 O O . MET B 1 111 ? -0.002 -20.984 -4.695 1 98.06 111 MET B O 1
ATOM 2093 N N . LEU B 1 112 ? -2.199 -21.484 -4.594 1 98.25 112 LEU B N 1
ATOM 2094 C CA . LEU B 1 112 ? -2.695 -20.125 -4.805 1 98.25 112 LEU B CA 1
ATOM 2095 C C . LEU B 1 112 ? -4.121 -19.984 -4.285 1 98.25 112 LEU B C 1
ATOM 2097 O O . LEU B 1 112 ? -4.777 -20.984 -3.971 1 98.25 112 LEU B O 1
ATOM 2101 N N . SER B 1 113 ? -4.496 -18.75 -4.039 1 97.94 113 SER B N 1
ATOM 2102 C CA . SER B 1 113 ? -5.879 -18.375 -3.758 1 97.94 113 SER B CA 1
ATOM 2103 C C . SER B 1 113 ? -6.535 -17.734 -4.973 1 97.94 113 SER B C 1
ATOM 2105 O O . SER B 1 113 ? -6.129 -16.641 -5.398 1 97.94 113 SER B O 1
ATOM 2107 N N . ALA B 1 114 ? -7.508 -18.406 -5.547 1 98.12 114 ALA B N 1
ATOM 2108 C CA . ALA B 1 114 ? -8.141 -17.938 -6.777 1 98.12 114 ALA B CA 1
ATOM 2109 C C . ALA B 1 114 ? -9.547 -17.422 -6.5 1 98.12 114 ALA B C 1
ATOM 2111 O O . ALA B 1 114 ? -10.289 -18 -5.711 1 98.12 114 ALA B O 1
ATOM 2112 N N . GLN B 1 115 ? -9.828 -16.281 -7.156 1 97.06 115 GLN B N 1
ATOM 2113 C CA . GLN B 1 115 ? -11.25 -15.969 -7.227 1 97.06 115 GLN B CA 1
ATOM 2114 C C . GLN B 1 115 ? -12.039 -17.141 -7.832 1 97.06 115 GLN B C 1
ATOM 2116 O O . GLN B 1 115 ? -11.586 -17.766 -8.789 1 97.06 115 GLN B O 1
ATOM 2121 N N . VAL B 1 116 ? -13.195 -17.391 -7.312 1 97.81 116 VAL B N 1
ATOM 2122 C CA . VAL B 1 116 ? -13.953 -18.594 -7.648 1 97.81 116 VAL B CA 1
ATOM 2123 C C . VAL B 1 116 ? -14.156 -18.672 -9.156 1 97.81 116 VAL B C 1
ATOM 2125 O O . VAL B 1 116 ? -14.016 -19.75 -9.758 1 97.81 116 VAL B O 1
ATOM 2128 N N . HIS B 1 117 ? -14.469 -17.578 -9.789 1 97.19 117 HIS B N 1
ATOM 2129 C CA . HIS B 1 117 ? -14.781 -17.609 -11.219 1 97.19 117 HIS B CA 1
ATOM 2130 C C . HIS B 1 117 ? -13.539 -17.875 -12.047 1 97.19 117 HIS B C 1
ATOM 2132 O O . HIS B 1 117 ? -13.633 -18.188 -13.242 1 97.19 117 HIS B O 1
ATOM 2138 N N . LEU B 1 118 ? -12.32 -17.859 -11.469 1 97.5 118 LEU B N 1
ATOM 2139 C CA . LEU B 1 118 ? -11.078 -18.062 -12.203 1 97.5 118 LEU B CA 1
ATOM 2140 C C . LEU B 1 118 ? -10.586 -19.5 -12.062 1 97.5 118 LEU B C 1
ATOM 2142 O O . LEU B 1 118 ? -9.531 -19.844 -12.586 1 97.5 118 LEU B O 1
ATOM 2146 N N . GLN B 1 119 ? -11.312 -20.312 -11.414 1 98 119 GLN B N 1
ATOM 2147 C CA . GLN B 1 119 ? -10.938 -21.703 -11.195 1 98 119 GLN B CA 1
ATOM 2148 C C . GLN B 1 119 ? -10.609 -22.406 -12.516 1 98 119 GLN B C 1
ATOM 2150 O O . GLN B 1 119 ? -9.578 -23.062 -12.633 1 98 119 GLN B O 1
ATOM 2155 N N . PRO B 1 120 ? -11.484 -22.203 -13.555 1 98 120 PRO B N 1
ATOM 2156 C CA . PRO B 1 120 ? -11.164 -22.875 -14.812 1 98 120 PRO B CA 1
ATOM 2157 C C . PRO B 1 120 ? -9.844 -22.391 -15.414 1 98 120 PRO B C 1
ATOM 2159 O O . PRO B 1 120 ? -9.109 -23.188 -16 1 98 120 PRO B O 1
ATOM 2162 N N . PHE B 1 121 ? -9.578 -21.156 -15.234 1 98 121 PHE B N 1
ATOM 2163 C CA . PHE B 1 121 ? -8.336 -20.594 -15.75 1 98 121 PHE B CA 1
ATOM 2164 C C . PHE B 1 121 ? -7.125 -21.297 -15.148 1 98 121 PHE B C 1
ATOM 2166 O O . PHE B 1 121 ? -6.258 -21.781 -15.875 1 98 121 PHE B O 1
ATOM 2173 N N . TYR B 1 122 ? -7.074 -21.453 -13.875 1 98.56 122 TYR B N 1
ATOM 2174 C CA . TYR B 1 122 ? -5.922 -22.031 -13.203 1 98.56 122 TYR B CA 1
ATOM 2175 C C . TYR B 1 122 ? -5.902 -23.547 -13.375 1 98.56 122 TYR B C 1
ATOM 2177 O O . TYR B 1 122 ? -4.832 -24.172 -13.367 1 98.56 122 TYR B O 1
ATOM 2185 N N . ALA B 1 123 ? -7.113 -24.141 -13.508 1 98.31 123 ALA B N 1
ATOM 2186 C CA . ALA B 1 123 ? -7.176 -25.562 -13.812 1 98.31 123 ALA B CA 1
ATOM 2187 C C . ALA B 1 123 ? -6.43 -25.875 -15.109 1 98.31 123 ALA B C 1
ATOM 2189 O O . ALA B 1 123 ? -5.848 -26.953 -15.25 1 98.31 123 ALA B O 1
ATOM 2190 N N . GLY B 1 124 ? -6.438 -24.953 -15.992 1 97.81 124 GLY B N 1
ATOM 2191 C CA . GLY B 1 124 ? -5.711 -25.094 -17.25 1 97.81 124 GLY B CA 1
ATOM 2192 C C . GLY B 1 124 ? -4.215 -25.234 -17.062 1 97.81 124 GLY B C 1
ATOM 2193 O O . GLY B 1 124 ? -3.52 -25.734 -17.938 1 97.81 124 GLY B O 1
ATOM 2194 N N . PHE B 1 125 ? -3.701 -24.875 -15.945 1 97.56 125 PHE B N 1
ATOM 2195 C CA . PHE B 1 125 ? -2.285 -25 -15.625 1 97.56 125 PHE B CA 1
ATOM 2196 C C . PHE B 1 125 ? -2.039 -26.234 -14.766 1 97.56 125 PHE B C 1
ATOM 2198 O O . PHE B 1 125 ? -0.909 -26.484 -14.344 1 97.56 125 PHE B O 1
ATOM 2205 N N . GLY B 1 126 ? -3.115 -26.969 -14.406 1 97.38 126 GLY B N 1
ATOM 2206 C CA . GLY B 1 126 ? -2.979 -28.188 -13.633 1 97.38 126 GLY B CA 1
ATOM 2207 C C . GLY B 1 126 ? -3.371 -28.016 -12.18 1 97.38 126 GLY B C 1
ATOM 2208 O O . GLY B 1 126 ? -3.332 -28.984 -11.406 1 97.38 126 GLY B O 1
ATOM 2209 N N . PHE B 1 127 ? -3.838 -26.844 -11.805 1 98.31 127 PHE B N 1
ATOM 2210 C CA . PHE B 1 127 ? -4.262 -26.625 -10.43 1 98.31 127 PHE B CA 1
ATOM 2211 C C . PHE B 1 127 ? -5.59 -27.312 -10.156 1 98.31 127 PHE B C 1
ATOM 2213 O O . PHE B 1 127 ? -6.449 -27.391 -11.039 1 98.31 127 PHE B O 1
ATOM 2220 N N . ARG B 1 128 ? -5.723 -27.766 -8.914 1 98.12 128 ARG B N 1
ATOM 2221 C CA . ARG B 1 128 ? -6.969 -28.359 -8.453 1 98.12 128 ARG B CA 1
ATOM 2222 C C . ARG B 1 128 ? -7.473 -27.672 -7.188 1 98.12 128 ARG B C 1
ATOM 2224 O O . ARG B 1 128 ? -6.688 -27.359 -6.293 1 98.12 128 ARG B O 1
ATOM 2231 N N . THR B 1 129 ? -8.766 -27.516 -7.086 1 98.12 129 THR B N 1
ATOM 2232 C CA . THR B 1 129 ? -9.383 -26.859 -5.945 1 98.12 129 THR B CA 1
ATOM 2233 C C . THR B 1 129 ? -9.266 -27.719 -4.688 1 98.12 129 THR B C 1
ATOM 2235 O O . THR B 1 129 ? -9.453 -28.938 -4.738 1 98.12 129 THR B O 1
ATOM 2238 N N . GLU B 1 130 ? -8.93 -27.016 -3.639 1 96.38 130 GLU B N 1
ATOM 2239 C CA . GLU B 1 130 ? -8.906 -27.656 -2.33 1 96.38 130 GLU B CA 1
ATOM 2240 C C . GLU B 1 130 ? -9.773 -26.906 -1.325 1 96.38 130 GLU B C 1
ATOM 2242 O O . GLU B 1 130 ? -9.57 -25.719 -1.089 1 96.38 130 GLU B O 1
ATOM 2247 N N . GLY B 1 131 ? -10.711 -27.672 -0.737 1 95.31 131 GLY B N 1
ATOM 2248 C CA . GLY B 1 131 ? -11.516 -27.078 0.324 1 95.31 131 GLY B CA 1
ATOM 2249 C C . GLY B 1 131 ? -12.68 -26.266 -0.194 1 95.31 131 GLY B C 1
ATOM 2250 O O . GLY B 1 131 ? -13.062 -26.375 -1.36 1 95.31 131 GLY B O 1
ATOM 2251 N N . GLU B 1 132 ? -13.328 -25.484 0.743 1 97.19 132 GLU B N 1
ATOM 2252 C CA . GLU B 1 132 ? -14.484 -24.641 0.442 1 97.19 132 GLU B CA 1
ATOM 2253 C C . GLU B 1 132 ? -14.062 -23.219 0.116 1 97.19 132 GLU B C 1
ATOM 2255 O O . GLU B 1 132 ? -12.953 -22.797 0.466 1 97.19 132 GLU B O 1
ATOM 2260 N N . SER B 1 133 ? -14.984 -22.578 -0.517 1 97.69 133 SER B N 1
ATOM 2261 C CA . SER B 1 133 ? -14.727 -21.172 -0.798 1 97.69 133 SER B CA 1
ATOM 2262 C C . SER B 1 133 ? -14.789 -20.328 0.474 1 97.69 133 SER B C 1
ATOM 2264 O O . SER B 1 133 ? -15.328 -20.766 1.49 1 97.69 133 SER B O 1
ATOM 2266 N N . TYR B 1 134 ? -14.148 -19.203 0.452 1 97.69 134 TYR B N 1
ATOM 2267 C CA . TYR B 1 134 ? -14.109 -18.281 1.584 1 97.69 134 TYR B CA 1
ATOM 2268 C C . TYR B 1 134 ? -14.109 -16.828 1.11 1 97.69 134 TYR B C 1
ATOM 2270 O O . TYR B 1 134 ? -13.711 -16.547 -0.022 1 97.69 134 TYR B O 1
ATOM 2278 N N . ASP B 1 135 ? -14.539 -15.969 1.979 1 96.75 135 ASP B N 1
ATOM 2279 C CA . ASP B 1 135 ? -14.562 -14.539 1.673 1 96.75 135 ASP B CA 1
ATOM 2280 C C . ASP B 1 135 ? -13.188 -13.914 1.883 1 96.75 135 ASP B C 1
ATOM 2282 O O . ASP B 1 135 ? -12.594 -14.047 2.955 1 96.75 135 ASP B O 1
ATOM 2286 N N . ASP B 1 136 ? -12.688 -13.305 0.885 1 94.81 136 ASP B N 1
ATOM 2287 C CA . ASP B 1 136 ? -11.438 -12.547 0.941 1 94.81 136 ASP B CA 1
ATOM 2288 C C . ASP B 1 136 ? -11.641 -11.125 0.43 1 94.81 136 ASP B C 1
ATOM 2290 O O . ASP B 1 136 ? -11.594 -10.883 -0.778 1 94.81 136 ASP B O 1
ATOM 2294 N N . GLY B 1 137 ? -11.766 -10.227 1.377 1 93.94 137 GLY B N 1
ATOM 2295 C CA . GLY B 1 137 ? -11.977 -8.836 1.015 1 93.94 137 GLY B CA 1
ATOM 2296 C C . GLY B 1 137 ? -13.273 -8.602 0.259 1 93.94 137 GLY B C 1
ATOM 2297 O O . GLY B 1 137 ? -13.328 -7.781 -0.658 1 93.94 137 GLY B O 1
ATOM 2298 N N . GLY B 1 138 ? -14.297 -9.422 0.521 1 95 138 GLY B N 1
ATOM 2299 C CA . GLY B 1 138 ? -15.586 -9.258 -0.138 1 95 138 GLY B CA 1
ATOM 2300 C C . GLY B 1 138 ? -15.695 -10.047 -1.431 1 95 138 GLY B C 1
ATOM 2301 O O . GLY B 1 138 ? -16.719 -9.969 -2.123 1 95 138 GLY B O 1
ATOM 2302 N N . ILE B 1 139 ? -14.719 -10.727 -1.782 1 96.19 139 ILE B N 1
ATOM 2303 C CA . ILE B 1 139 ? -14.688 -11.531 -2.998 1 96.19 139 ILE B CA 1
ATOM 2304 C C . ILE B 1 139 ? -14.484 -13 -2.641 1 96.19 139 ILE B C 1
ATOM 2306 O O . ILE B 1 139 ? -13.586 -13.336 -1.863 1 96.19 139 ILE B O 1
ATOM 2310 N N . GLU B 1 140 ? -15.258 -13.852 -3.176 1 97.62 140 GLU B N 1
ATOM 2311 C CA . GLU B 1 140 ? -15.164 -15.281 -2.881 1 97.62 140 GLU B CA 1
ATOM 2312 C C . GLU B 1 140 ? -13.945 -15.906 -3.557 1 97.62 140 GLU B C 1
ATOM 2314 O O . GLU B 1 140 ? -13.742 -15.727 -4.758 1 97.62 140 GLU B O 1
ATOM 2319 N N . HIS B 1 141 ? -13.18 -16.609 -2.732 1 98.44 141 HIS B N 1
ATOM 2320 C CA . HIS B 1 141 ? -11.969 -17.266 -3.217 1 98.44 141 HIS B CA 1
ATOM 2321 C C . HIS B 1 141 ? -11.961 -18.75 -2.879 1 98.44 141 HIS B C 1
ATOM 2323 O O . HIS B 1 141 ? -12.781 -19.219 -2.082 1 98.44 141 HIS B O 1
ATOM 2329 N N . VAL B 1 142 ? -11.117 -19.469 -3.537 1 98.44 142 VAL B N 1
ATOM 2330 C CA . VAL B 1 142 ? -10.844 -20.875 -3.234 1 98.44 142 VAL B CA 1
ATOM 2331 C C . VAL B 1 142 ? -9.344 -21.141 -3.281 1 98.44 142 VAL B C 1
ATOM 2333 O O . VAL B 1 142 ? -8.617 -20.5 -4.047 1 98.44 142 VAL B O 1
ATOM 2336 N N . THR B 1 143 ? -8.961 -22.047 -2.469 1 98.25 143 THR B N 1
ATOM 2337 C CA . THR B 1 143 ? -7.578 -22.5 -2.51 1 98.25 143 THR B CA 1
ATOM 2338 C C . THR B 1 143 ? -7.383 -23.531 -3.613 1 98.25 143 THR B C 1
ATOM 2340 O O . THR B 1 143 ? -8.211 -24.422 -3.791 1 98.25 143 THR B O 1
ATOM 2343 N N . MET B 1 144 ? -6.324 -23.344 -4.406 1 98.62 144 MET B N 1
ATOM 2344 C CA . MET B 1 144 ? -5.977 -24.328 -5.426 1 98.62 144 MET B CA 1
ATOM 2345 C C . MET B 1 144 ? -4.523 -24.766 -5.293 1 98.62 144 MET B C 1
ATOM 2347 O O . MET B 1 144 ? -3.682 -24 -4.824 1 98.62 144 MET B O 1
ATOM 2351 N N . ARG B 1 145 ? -4.273 -26.016 -5.688 1 97.88 145 ARG B N 1
ATOM 2352 C CA . ARG B 1 145 ? -2.941 -26.594 -5.535 1 97.88 145 ARG B CA 1
ATOM 2353 C C . ARG B 1 145 ? -2.502 -27.297 -6.812 1 97.88 145 ARG B C 1
ATOM 2355 O O . ARG B 1 145 ? -3.293 -28 -7.441 1 97.88 145 ARG B O 1
ATOM 2362 N N . LEU B 1 146 ? -1.306 -27.047 -7.254 1 96.88 146 LEU B N 1
ATOM 2363 C CA . LEU B 1 146 ? -0.608 -27.812 -8.281 1 96.88 146 LEU B CA 1
ATOM 2364 C C . LEU B 1 146 ? 0.369 -28.812 -7.648 1 96.88 146 LEU B C 1
ATOM 2366 O O . LEU B 1 146 ? 1.347 -28.406 -7.016 1 96.88 146 LEU B O 1
ATOM 2370 N N . ARG B 1 147 ? 0.119 -30.047 -7.773 1 92.38 147 ARG B N 1
ATOM 2371 C CA . ARG B 1 147 ? 0.962 -31.094 -7.184 1 92.38 147 ARG B CA 1
ATOM 2372 C C . ARG B 1 147 ? 2.059 -31.516 -8.156 1 92.38 147 ARG B C 1
ATOM 2374 O O . ARG B 1 147 ? 1.811 -31.672 -9.352 1 92.38 147 ARG B O 1
ATOM 2381 N N . THR B 1 148 ? 3.295 -31.438 -7.844 1 77.56 148 THR B N 1
ATOM 2382 C CA . THR B 1 148 ? 4.398 -31.859 -8.695 1 77.56 148 THR B CA 1
ATOM 2383 C C . THR B 1 148 ? 4.516 -33.375 -8.695 1 77.56 148 THR B C 1
ATOM 2385 O O . THR B 1 148 ? 4.852 -34 -9.719 1 77.56 148 THR B O 1
ATOM 2388 N N . VAL B 1 149 ? 4.707 -34.031 -7.52 1 63.5 149 VAL B N 1
ATOM 2389 C CA . VAL B 1 149 ? 4.836 -35.5 -7.496 1 63.5 149 VAL B CA 1
ATOM 2390 C C . VAL B 1 149 ? 3.453 -36.125 -7.383 1 63.5 149 VAL B C 1
ATOM 2392 O O . VAL B 1 149 ? 2.6 -35.656 -6.637 1 63.5 149 VAL B O 1
ATOM 2395 N N . PRO B 1 150 ? 3.076 -36.969 -8.492 1 54.38 150 PRO B N 1
ATOM 2396 C CA . PRO B 1 150 ? 1.778 -37.656 -8.414 1 54.38 150 PRO B CA 1
ATOM 2397 C C . PRO B 1 150 ? 1.479 -38.188 -7.023 1 54.38 150 PRO B C 1
ATOM 2399 O O . PRO B 1 150 ? 2.396 -38.594 -6.309 1 54.38 150 PRO B O 1
ATOM 2402 N N . ALA B 1 151 ? 0.373 -37.656 -6.379 1 50.19 151 ALA B N 1
ATOM 2403 C CA . ALA B 1 151 ? -0.095 -38.125 -5.082 1 50.19 151 ALA B CA 1
ATOM 2404 C C . ALA B 1 151 ? 0.028 -39.656 -4.984 1 50.19 151 ALA B C 1
ATOM 2406 O O . ALA B 1 151 ? 0.187 -40.188 -3.891 1 50.19 151 ALA B O 1
ATOM 2407 N N . GLU B 1 152 ? -0.26 -40.469 -5.93 1 48.16 152 GLU B N 1
ATOM 2408 C CA . GLU B 1 152 ? -0.329 -41.938 -5.887 1 48.16 152 GLU B CA 1
ATOM 2409 C C . GLU B 1 152 ? 1.018 -42.531 -5.504 1 48.16 152 GLU B C 1
ATOM 2411 O O . GLU B 1 152 ? 1.072 -43.594 -4.855 1 48.16 152 GLU B O 1
ATOM 2416 N N . ALA B 1 153 ? 2.137 -42.125 -6.043 1 48.69 153 ALA B N 1
ATOM 2417 C CA . ALA B 1 153 ? 3.359 -42.875 -5.828 1 48.69 153 ALA B CA 1
ATOM 2418 C C . ALA B 1 153 ? 3.773 -42.844 -4.359 1 48.69 153 ALA B C 1
ATOM 2420 O O . ALA B 1 153 ? 4.766 -43.469 -3.975 1 48.69 153 ALA B O 1
ATOM 2421 N N . ALA B 1 154 ? 3.312 -42 -3.631 1 46.84 154 ALA B N 1
ATOM 2422 C CA . ALA B 1 154 ? 3.686 -42.094 -2.221 1 46.84 154 ALA B CA 1
ATOM 2423 C C . ALA B 1 154 ? 2.885 -43.156 -1.506 1 46.84 154 ALA B C 1
ATOM 2425 O O . ALA B 1 154 ? 3.092 -43.406 -0.317 1 46.84 154 ALA B O 1
ATOM 2426 N N . ALA B 1 155 ? 1.86 -43.75 -2.025 1 38.88 155 ALA B N 1
ATOM 2427 C CA . ALA B 1 155 ? 1.23 -44.844 -1.308 1 38.88 155 ALA B CA 1
ATOM 2428 C C . ALA B 1 155 ? 2.025 -46.125 -1.483 1 38.88 155 ALA B C 1
ATOM 2430 O O . ALA B 1 155 ? 2.551 -46.406 -2.564 1 38.88 155 ALA B O 1
#

Radius of gyration: 22.36 Å; Cα contacts (8 Å, |Δi|>4): 573; chains: 2; bounding box: 35×89×49 Å

Secondary structure (DSSP, 8-state):
-EEEEEEGGG--HHHHHHHHHHHHIIIIIITT--S----S-GGGEEEEEEESSTT--EEEEEEEE--BTTBPEEEEEEEE-GGGTTSSHHHHHHHHHHHHHHHHSTT--EEEEEEGGGHHHHHTTT-EEEEEEEEETTEEEEEEEE-SS-SGGG-/-EEEEEEGGG--HHHHHHHHHHHHIIIIIITT--S----S-GGGEEEEEEESSTT--EEEEEEEE--BTTBPEEEEEEEE-GGGTTSSHHHHHHHHHHHHHHHHSTT--EEEEEEGGGHHHHHTTT-EEEEEEEEETTEEEEEEEE-SS-SGGG-

Nearest PDB structures (foldseek):
  1xeb-assembly1_A  TM=9.293E-01  e=7.769E-14  Pseudomonas aeruginosa
  1xeb-assembly8_H  TM=9.281E-01  e=2.269E-13  Pseudomonas aeruginosa
  1xeb-assembly2_B  TM=9.188E-01  e=2.138E-13  Pseudomonas aeruginosa
  5z6n-assembly1_B  TM=9.071E-01  e=4.920E-13  Escherichia coli K-12
  1xeb-assembly5_E  TM=9.164E-01  e=1.202E-12  Pseudomonas aeruginosa

Organism: Rhodospirillum centenum (strain ATCC 51521 / SW) (NCBI:txid414684)

InterPro domains:
  IPR000182 GNAT domain [PF13673] (56-147)
  IPR000182 GNAT domain [PS51186] (6-149)
  IPR016181 Acyl-CoA N-acyltransferase [SSF55729] (1-148)

Foldseek 3Di:
DDKDKDAPVRDDPVRVVVVVVQLCCPVCPVVVFDDCPPPVCRNQWMKMFDAPDVVHDTAWIKIWHPDDPNRHIEIDSIDGDPVCPPVCVSVVRVVVNVVVRCVVPNQTKYKYKAQPVCQVVVVVVVWDWDDDWDDDRNTIITMIMHGRPPPPVVD/DDKDKDAPVRDDPVRVVVVVVQLCCPCCPVVVFDDCPPPVCRNQWMKMFDAPDVVHDTAWIKIWHPDDPNRHIEIDSIDGDPVCPPVCVSVVRVVVRVVVRCVVPNQTKYKYKAQPVCQVVVVVVVWDWDDDWDDDRNTIITMIMHGRPPPPVVD

Solvent-accessible surface area (backbone atoms only — not comparable to full-atom values): 17012 Å² total; per-residue (Å²): 110,34,79,45,79,35,49,43,88,72,38,48,33,68,57,45,50,52,52,52,32,55,48,36,50,44,56,19,36,70,61,62,17,39,50,66,77,72,70,78,53,62,76,69,19,38,38,38,42,29,19,64,37,90,91,49,58,76,36,33,35,34,37,36,29,64,64,50,96,90,39,65,19,36,45,43,77,70,42,65,32,78,90,50,57,94,68,56,52,68,60,50,51,52,52,52,45,52,50,52,44,44,73,78,42,67,80,50,44,38,31,35,76,36,48,56,89,44,48,67,64,47,37,72,77,58,32,42,80,47,86,68,71,44,77,55,44,86,38,55,24,30,37,30,38,32,72,59,65,70,75,66,77,76,107,110,34,79,45,78,35,48,42,88,70,37,48,35,67,56,44,51,53,52,52,32,54,48,37,50,44,57,20,37,71,61,60,16,40,49,67,78,72,68,78,53,62,76,70,20,38,37,37,41,29,18,64,37,90,90,50,57,77,36,32,35,34,37,34,28,65,62,50,96,88,40,64,18,37,47,44,77,69,42,64,32,79,90,48,57,93,68,57,51,69,59,48,51,50,53,51,44,53,49,51,46,43,73,78,44,67,82,51,44,38,32,35,78,35,48,56,90,45,47,67,64,47,36,73,77,58,33,41,82,47,86,67,70,44,79,55,43,88,38,56,23,29,36,30,39,31,72,59,63,70,76,66,78,77,107